Protein AF-A0A3E1KGU6-F1 (afdb_monomer)

Radius of gyration: 22.22 Å; Cα contacts (8 Å, |Δi|>4): 356; chains: 1; bounding box: 54×36×58 Å

Sequence (277 aa):
MRQHFTFDVDDADFGALAQWAEQANAVCFLADGSVRDRQGRVLISQGEPAIDDDAQVPYPPDAIERRAHHLAQLSAQGIRVLPSLPPVAGEGEARVRDAAMVTLRMLALFAVALRAEMLAAGDTPPSLEEVAARLPGAAVALSPQERAFFAQAAPDAQALANFGWRYESLAVLQWTLGLAAALPEPVAPCDVPLAAQRALDHAAAAVRPVLALRPLPELLDVLDRHLRLHWAVRQAGPSGQPVPAGIVPGVVYERHYALNWLLHFEDAEWDEVDTPT

Structure (mmCIF, N/CA/C/O backbone):
data_AF-A0A3E1KGU6-F1
#
_entry.id   AF-A0A3E1KGU6-F1
#
loop_
_atom_site.group_PDB
_atom_site.id
_atom_site.type_symbol
_atom_site.label_atom_id
_atom_site.label_alt_id
_atom_site.label_comp_id
_atom_site.label_asym_id
_atom_site.label_entity_id
_atom_site.label_seq_id
_atom_site.pdbx_PDB_ins_code
_atom_site.Cartn_x
_atom_site.Cartn_y
_atom_site.Cartn_z
_atom_site.occupancy
_atom_site.B_iso_or_equiv
_atom_site.auth_seq_id
_atom_site.auth_comp_id
_atom_site.auth_asym_id
_atom_site.auth_atom_id
_atom_site.pdbx_PDB_model_num
ATOM 1 N N . MET A 1 1 ? 20.148 -2.742 -2.170 1.00 48.75 1 MET A N 1
ATOM 2 C CA . MET A 1 1 ? 20.786 -3.667 -3.137 1.00 48.75 1 MET A CA 1
ATOM 3 C C . MET A 1 1 ? 21.743 -2.828 -3.977 1.00 48.75 1 MET A C 1
ATOM 5 O O . MET A 1 1 ? 21.325 -1.766 -4.412 1.00 48.75 1 MET A O 1
ATOM 9 N N . ARG A 1 2 ? 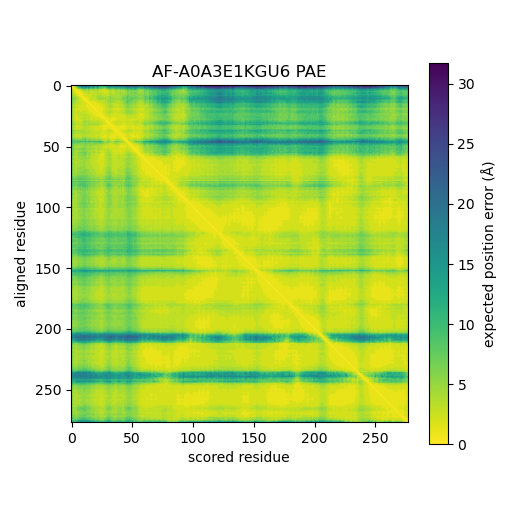23.023 -3.193 -4.137 1.00 49.69 2 ARG A N 1
ATOM 10 C CA . ARG A 1 2 ? 23.899 -2.480 -5.089 1.00 49.69 2 ARG A CA 1
ATOM 11 C C . ARG A 1 2 ? 23.504 -2.961 -6.487 1.00 49.69 2 ARG A C 1
ATOM 13 O O . ARG A 1 2 ? 23.800 -4.099 -6.819 1.00 49.69 2 ARG A O 1
ATOM 20 N N . GLN A 1 3 ? 22.786 -2.133 -7.240 1.00 72.94 3 GLN A N 1
ATOM 21 C CA . GLN A 1 3 ? 22.303 -2.454 -8.592 1.00 72.94 3 GLN A CA 1
ATOM 22 C C . GLN A 1 3 ? 23.242 -1.932 -9.694 1.00 72.94 3 GLN A C 1
ATOM 24 O O . GLN A 1 3 ? 22.892 -1.955 -10.866 1.00 72.94 3 GLN A O 1
ATOM 29 N N . HIS A 1 4 ? 24.432 -1.440 -9.331 1.00 81.19 4 HIS A N 1
ATOM 30 C CA . HIS A 1 4 ? 25.401 -0.896 -10.280 1.00 81.19 4 HIS A CA 1
ATOM 31 C C . HIS A 1 4 ? 26.613 -1.819 -10.376 1.00 81.19 4 HIS A C 1
ATOM 33 O O . HIS A 1 4 ? 27.274 -2.097 -9.370 1.00 81.19 4 HIS A O 1
ATOM 39 N N . PHE A 1 5 ? 26.906 -2.244 -11.600 1.00 85.19 5 PHE A N 1
ATOM 40 C CA . PHE A 1 5 ? 28.094 -3.002 -11.961 1.00 85.19 5 PHE A CA 1
ATOM 41 C C . PHE A 1 5 ? 28.934 -2.157 -12.915 1.00 85.19 5 PHE A C 1
ATOM 43 O O . PHE A 1 5 ? 28.396 -1.484 -13.791 1.00 85.19 5 PHE A O 1
ATOM 50 N N . THR A 1 6 ? 30.250 -2.179 -12.730 1.00 89.06 6 THR A N 1
ATOM 51 C CA . THR A 1 6 ? 31.202 -1.491 -13.605 1.00 89.06 6 THR A CA 1
ATOM 52 C C . THR A 1 6 ? 32.231 -2.506 -14.059 1.00 89.06 6 THR A C 1
ATOM 54 O O . THR A 1 6 ? 32.833 -3.188 -13.228 1.00 89.06 6 THR A O 1
ATOM 57 N N . PHE A 1 7 ? 32.387 -2.630 -15.368 1.00 89.12 7 PHE A N 1
ATOM 58 C CA . PHE A 1 7 ? 33.290 -3.566 -16.020 1.00 89.12 7 PHE A CA 1
ATOM 59 C C . PHE A 1 7 ? 33.605 -3.046 -17.425 1.00 89.12 7 PHE A C 1
ATOM 61 O O . PHE A 1 7 ? 32.813 -2.296 -17.996 1.00 89.12 7 PHE A O 1
ATOM 68 N N . ASP A 1 8 ? 34.752 -3.451 -17.962 1.00 89.69 8 ASP A N 1
ATOM 69 C CA . ASP A 1 8 ? 35.143 -3.166 -19.340 1.00 89.69 8 ASP A CA 1
ATOM 70 C C . ASP A 1 8 ? 34.687 -4.322 -20.241 1.00 89.69 8 ASP A C 1
ATOM 72 O O . ASP A 1 8 ? 34.766 -5.489 -19.847 1.00 89.69 8 ASP A O 1
ATOM 76 N N . VAL A 1 9 ? 34.189 -4.000 -21.435 1.00 86.75 9 VAL A N 1
ATOM 77 C CA . VAL A 1 9 ? 33.738 -4.977 -22.438 1.00 86.75 9 VAL A CA 1
ATOM 78 C C . VAL A 1 9 ? 34.432 -4.660 -23.751 1.00 86.75 9 VAL A C 1
ATOM 80 O O . VAL A 1 9 ? 34.366 -3.522 -24.212 1.00 86.75 9 VAL A O 1
ATOM 83 N N . ASP A 1 10 ? 35.080 -5.657 -24.349 1.00 88.44 10 ASP A N 1
ATOM 84 C CA . ASP A 1 10 ? 35.628 -5.532 -25.698 1.00 88.44 10 ASP A CA 1
ATOM 85 C C . ASP A 1 10 ? 34.486 -5.430 -26.722 1.00 88.44 10 ASP A C 1
ATOM 87 O O . ASP A 1 10 ? 33.469 -6.114 -26.599 1.00 88.44 10 ASP A O 1
ATOM 91 N N . ASP A 1 11 ? 34.659 -4.639 -27.785 1.00 82.56 11 ASP A N 1
ATOM 92 C CA . ASP A 1 11 ? 33.625 -4.436 -28.819 1.00 82.56 11 ASP A CA 1
ATOM 93 C C . ASP A 1 11 ? 33.092 -5.756 -29.413 1.00 82.56 11 ASP A C 1
ATOM 95 O O . ASP A 1 11 ? 31.921 -5.861 -29.785 1.00 82.56 11 ASP A O 1
ATOM 99 N N . ALA A 1 12 ? 33.943 -6.787 -29.481 1.00 88.44 12 ALA A N 1
ATOM 100 C CA . ALA A 1 12 ? 33.583 -8.117 -29.973 1.00 88.44 12 ALA A CA 1
ATOM 101 C C . ALA A 1 12 ? 32.545 -8.838 -29.089 1.00 88.44 12 ALA A C 1
ATOM 103 O O . ALA A 1 12 ? 31.791 -9.673 -29.591 1.00 88.44 12 ALA A O 1
ATOM 104 N N . ASP A 1 13 ? 32.469 -8.487 -27.804 1.00 87.75 13 ASP A N 1
ATOM 105 C CA . ASP A 1 13 ? 31.599 -9.113 -26.807 1.00 87.75 13 ASP A CA 1
ATOM 106 C C . ASP A 1 13 ? 30.298 -8.327 -26.570 1.00 87.75 13 ASP A C 1
ATOM 108 O O . ASP A 1 13 ? 29.482 -8.701 -25.722 1.00 87.75 13 ASP A O 1
ATOM 112 N N . PHE A 1 14 ? 30.034 -7.275 -27.356 1.00 81.94 14 PHE A N 1
ATOM 113 C CA . PHE A 1 14 ? 28.826 -6.456 -27.211 1.00 81.94 14 PHE A CA 1
ATOM 114 C C . PHE A 1 14 ? 27.527 -7.273 -27.342 1.00 81.94 14 PHE A C 1
ATOM 116 O O . PHE A 1 14 ? 26.540 -7.004 -26.659 1.00 81.94 14 PHE A O 1
ATOM 123 N N . GLY A 1 15 ? 27.527 -8.327 -28.165 1.00 83.56 15 GLY A N 1
ATOM 124 C CA . GLY A 1 15 ? 26.387 -9.243 -28.270 1.00 83.56 15 GLY A CA 1
ATOM 125 C C . GLY A 1 15 ? 26.112 -10.023 -26.977 1.00 83.56 15 GLY A C 1
ATOM 126 O O . GLY A 1 15 ? 24.953 -10.220 -26.612 1.00 83.56 15 GLY A O 1
ATOM 127 N N . ALA A 1 16 ? 27.160 -10.428 -26.254 1.00 87.56 16 ALA A N 1
ATOM 128 C CA . ALA A 1 16 ? 27.022 -11.094 -24.959 1.00 87.56 16 ALA A CA 1
ATOM 129 C C . ALA A 1 16 ? 26.553 -10.110 -23.876 1.00 87.56 16 ALA A C 1
ATOM 131 O O . ALA A 1 16 ? 25.695 -10.456 -23.062 1.00 87.56 16 ALA A O 1
ATOM 132 N N . LEU A 1 17 ? 27.050 -8.866 -23.912 1.00 87.44 17 LEU A N 1
ATOM 133 C CA . LEU A 1 17 ? 26.573 -7.783 -23.051 1.00 87.44 17 LEU A CA 1
ATOM 134 C C . LEU A 1 17 ? 25.077 -7.515 -23.253 1.00 87.44 17 LEU A C 1
ATOM 136 O O . LEU A 1 17 ? 24.342 -7.439 -22.273 1.00 87.44 17 LEU A O 1
ATOM 140 N N . ALA A 1 18 ? 24.618 -7.423 -24.502 1.00 86.12 18 ALA A N 1
ATOM 141 C CA . ALA A 1 18 ? 23.208 -7.225 -24.830 1.00 86.12 18 ALA A CA 1
ATOM 142 C C . ALA A 1 18 ? 22.320 -8.343 -24.257 1.00 86.12 18 ALA A C 1
ATOM 144 O O . ALA A 1 18 ? 21.278 -8.079 -23.655 1.00 86.12 18 ALA A O 1
ATOM 145 N N . GLN A 1 19 ? 22.757 -9.602 -24.381 1.00 86.75 19 GLN A N 1
ATOM 146 C CA . GLN A 1 19 ? 22.036 -10.746 -23.822 1.00 86.75 19 GLN A CA 1
ATOM 147 C C . GLN A 1 19 ? 21.980 -10.706 -22.289 1.00 86.75 19 GLN A C 1
ATOM 149 O O . GLN A 1 19 ? 20.944 -11.017 -21.700 1.00 86.75 19 GLN A O 1
ATOM 154 N N . TRP A 1 20 ? 23.081 -10.329 -21.638 1.00 89.56 20 TRP A N 1
ATOM 155 C CA . TRP A 1 20 ? 23.105 -10.141 -20.191 1.00 89.56 20 TRP A CA 1
ATOM 156 C C . TRP A 1 20 ? 22.192 -8.988 -19.758 1.00 89.56 20 TRP A C 1
ATOM 158 O O . TRP A 1 20 ? 21.416 -9.152 -18.819 1.00 89.56 20 TRP A O 1
ATOM 168 N N . ALA A 1 21 ? 22.235 -7.854 -20.463 1.00 88.88 21 ALA A N 1
ATOM 169 C CA . ALA A 1 21 ? 21.431 -6.677 -20.155 1.00 88.88 21 ALA A CA 1
ATOM 170 C C . ALA A 1 21 ? 19.928 -6.965 -20.268 1.00 88.88 21 ALA A C 1
ATOM 172 O O . ALA A 1 21 ? 19.162 -6.517 -19.423 1.00 88.88 21 ALA A O 1
ATOM 173 N N . GLU A 1 22 ? 19.511 -7.777 -21.244 1.00 85.62 22 GLU A N 1
ATOM 174 C CA . GLU A 1 22 ? 18.138 -8.290 -21.325 1.00 85.62 22 GLU A CA 1
ATOM 175 C C . GLU A 1 22 ? 17.745 -9.059 -20.057 1.00 85.62 22 GLU A C 1
ATOM 177 O O . GLU A 1 22 ? 16.723 -8.772 -19.440 1.00 85.62 22 GLU A O 1
ATOM 182 N N . GLN A 1 23 ? 18.565 -10.031 -19.649 1.00 85.12 23 GLN A N 1
ATOM 183 C CA . GLN A 1 23 ? 18.264 -10.896 -18.504 1.00 85.12 23 GLN A CA 1
ATOM 184 C C . GLN A 1 23 ? 18.269 -10.134 -17.179 1.00 85.12 23 GLN A C 1
ATOM 186 O O . GLN A 1 23 ? 17.520 -10.474 -16.266 1.00 85.12 23 GLN A O 1
ATOM 191 N N . ALA A 1 24 ? 19.121 -9.117 -17.073 1.00 87.94 24 ALA A N 1
ATOM 192 C CA . ALA A 1 24 ? 19.253 -8.277 -15.894 1.00 87.94 24 ALA A CA 1
ATOM 193 C C . ALA A 1 24 ? 18.273 -7.091 -15.878 1.00 87.94 24 ALA A C 1
ATOM 195 O O . ALA A 1 24 ? 18.326 -6.304 -14.936 1.00 87.94 24 ALA A O 1
ATOM 196 N N . ASN A 1 25 ? 17.428 -6.939 -16.910 1.00 90.44 25 ASN A N 1
ATOM 197 C CA . ASN A 1 25 ? 16.604 -5.751 -17.145 1.00 90.44 25 ASN A CA 1
ATOM 198 C C . ASN A 1 25 ? 17.407 -4.435 -17.018 1.00 90.44 25 ASN A C 1
ATOM 200 O O . ASN A 1 25 ? 16.987 -3.467 -16.386 1.00 90.44 25 ASN A O 1
ATOM 204 N N . ALA A 1 26 ? 18.618 -4.420 -17.577 1.00 90.56 26 ALA A N 1
ATOM 205 C CA . ALA A 1 26 ? 19.600 -3.366 -17.362 1.00 90.56 26 ALA A CA 1
ATOM 206 C C . ALA A 1 26 ? 19.635 -2.341 -18.503 1.00 90.56 26 ALA A C 1
ATOM 208 O O . ALA A 1 26 ? 19.426 -2.658 -19.675 1.00 90.56 26 ALA A O 1
ATOM 209 N N . VAL A 1 27 ? 20.000 -1.110 -18.145 1.00 92.56 27 VAL A N 1
ATOM 210 C CA . VAL A 1 27 ? 20.474 -0.080 -19.077 1.00 92.56 27 VAL A CA 1
ATOM 211 C C . VAL A 1 27 ? 21.979 0.106 -18.904 1.00 92.56 27 VAL A C 1
ATOM 213 O O . VAL A 1 27 ? 22.517 -0.070 -17.808 1.00 92.56 27 VAL A O 1
ATOM 216 N N . CYS A 1 28 ? 22.670 0.469 -19.979 1.00 91.25 28 CYS A N 1
ATOM 217 C CA . CYS A 1 28 ? 24.121 0.618 -19.979 1.00 91.25 28 CYS A CA 1
ATOM 218 C C . CYS A 1 28 ? 24.512 2.095 -19.926 1.00 91.25 28 CYS A C 1
ATOM 220 O O . CYS A 1 28 ? 24.129 2.867 -20.801 1.00 91.25 28 CYS A O 1
ATOM 222 N N . PHE A 1 29 ? 25.311 2.476 -18.930 1.00 91.62 29 PHE A N 1
ATOM 223 C CA . PHE A 1 29 ? 25.971 3.780 -18.874 1.00 91.62 29 PHE A CA 1
ATOM 224 C C . PHE A 1 29 ? 27.347 3.659 -19.523 1.00 91.62 29 PHE A C 1
ATOM 226 O O . PHE A 1 29 ? 28.164 2.856 -19.072 1.00 91.62 29 PHE A O 1
ATOM 233 N N . LEU A 1 30 ? 27.602 4.439 -20.572 1.00 89.25 30 LEU A N 1
ATOM 234 C CA . LEU A 1 30 ? 28.870 4.406 -21.299 1.00 89.25 30 LEU A CA 1
ATOM 235 C C . LEU A 1 30 ? 29.768 5.600 -20.953 1.00 89.25 30 LEU A C 1
ATOM 237 O O . LEU A 1 30 ? 29.318 6.628 -20.447 1.00 89.25 30 LEU A O 1
ATOM 241 N N . ALA A 1 31 ? 31.066 5.462 -21.242 1.00 88.06 31 ALA A N 1
ATOM 242 C CA . ALA A 1 31 ? 32.079 6.484 -20.964 1.00 88.06 31 ALA A CA 1
ATOM 243 C C . ALA A 1 31 ? 31.867 7.793 -21.749 1.00 88.06 31 ALA A C 1
ATOM 245 O O . ALA A 1 31 ? 32.330 8.846 -21.317 1.00 88.06 31 ALA A O 1
ATOM 246 N N . ASP A 1 32 ? 31.143 7.735 -22.871 1.00 89.25 32 ASP A N 1
ATOM 247 C CA . ASP A 1 32 ? 30.705 8.907 -23.643 1.00 89.25 32 ASP A CA 1
ATOM 248 C C . ASP A 1 32 ? 29.567 9.690 -22.952 1.00 89.25 32 ASP A C 1
ATOM 250 O O . ASP A 1 32 ? 29.117 10.714 -23.460 1.00 89.25 32 ASP A O 1
ATOM 254 N N . GLY A 1 33 ? 29.103 9.230 -21.785 1.00 89.12 33 GLY A N 1
ATOM 255 C CA . GLY A 1 33 ? 28.007 9.830 -21.031 1.00 89.12 33 GLY A CA 1
ATOM 256 C C . GLY A 1 33 ? 26.618 9.453 -21.548 1.00 89.12 33 GLY A C 1
ATOM 257 O O . GLY A 1 33 ? 25.628 9.944 -21.001 1.00 89.12 33 GLY A O 1
ATOM 258 N N . SER A 1 34 ? 26.523 8.596 -22.571 1.00 93.31 34 SER A N 1
ATOM 259 C CA . SER A 1 34 ? 25.244 8.083 -23.056 1.00 93.31 34 SER A CA 1
ATOM 260 C C . SER A 1 34 ? 24.701 6.969 -22.161 1.00 93.31 34 SER A C 1
ATOM 262 O O . SER A 1 34 ? 25.446 6.162 -21.596 1.00 93.31 34 SER A O 1
ATOM 264 N N . VAL A 1 35 ? 23.374 6.920 -22.053 1.00 93.94 35 VAL A N 1
ATOM 265 C CA . VAL A 1 35 ? 22.641 5.773 -21.510 1.00 93.94 35 VAL A CA 1
ATOM 266 C C . VAL A 1 35 ? 22.035 5.031 -22.682 1.00 93.94 35 VAL A C 1
ATOM 268 O O . VAL A 1 35 ? 21.402 5.653 -23.537 1.00 93.94 35 VAL A O 1
ATOM 271 N N . ARG A 1 36 ? 22.225 3.716 -22.732 1.00 92.38 36 ARG A N 1
ATOM 272 C CA . ARG A 1 36 ? 21.764 2.887 -23.841 1.00 92.38 36 ARG A CA 1
ATOM 273 C C . ARG A 1 36 ? 20.889 1.741 -23.373 1.00 92.38 36 ARG A C 1
ATOM 275 O O . ARG A 1 36 ? 21.056 1.235 -22.262 1.00 92.38 36 ARG A O 1
ATOM 282 N N . ASP A 1 37 ? 19.944 1.360 -24.221 1.00 91.69 37 ASP A N 1
ATOM 283 C CA . ASP A 1 37 ? 19.120 0.185 -23.981 1.00 91.69 37 ASP A CA 1
ATOM 284 C C . ASP A 1 37 ? 19.912 -1.113 -24.207 1.00 91.69 37 ASP A C 1
ATOM 286 O O . ASP A 1 37 ? 21.076 -1.115 -24.618 1.00 91.69 37 ASP A O 1
ATOM 290 N N . ARG A 1 38 ? 19.247 -2.241 -23.963 1.00 86.12 38 ARG A N 1
ATOM 291 C CA . ARG A 1 38 ? 19.774 -3.597 -24.176 1.00 86.12 38 ARG A CA 1
ATOM 292 C C . ARG A 1 38 ? 20.276 -3.889 -25.598 1.00 86.12 38 ARG A C 1
ATOM 294 O O . ARG A 1 38 ? 21.018 -4.845 -25.780 1.00 86.12 38 ARG A O 1
ATOM 301 N N . GLN A 1 39 ? 19.873 -3.117 -26.608 1.00 87.00 39 GLN A N 1
ATOM 302 C CA . GLN A 1 39 ? 20.321 -3.259 -27.999 1.00 87.00 39 GLN A CA 1
ATOM 303 C C . GLN A 1 39 ? 21.402 -2.234 -28.371 1.00 87.00 39 GLN A C 1
ATOM 305 O O . GLN A 1 39 ? 21.849 -2.202 -29.516 1.00 87.00 39 GLN A O 1
ATOM 310 N N . GLY A 1 40 ? 21.839 -1.404 -27.420 1.00 87.38 40 GLY A N 1
ATOM 311 C CA . GLY A 1 40 ? 22.816 -0.348 -27.652 1.00 87.38 40 GLY A CA 1
ATOM 312 C C . GLY A 1 40 ? 22.233 0.908 -28.297 1.00 87.38 40 GLY A C 1
ATOM 313 O O . GLY A 1 40 ? 23.011 1.737 -28.774 1.00 87.38 40 GLY A O 1
ATOM 314 N N . ARG A 1 41 ? 20.904 1.072 -28.315 1.00 92.44 41 ARG A N 1
ATOM 315 C CA . ARG A 1 41 ? 20.241 2.294 -28.795 1.00 92.44 41 ARG A CA 1
ATOM 316 C C . ARG A 1 41 ? 20.309 3.372 -27.727 1.00 92.44 41 ARG A C 1
ATOM 318 O O . ARG A 1 41 ? 20.260 3.074 -26.537 1.00 92.44 41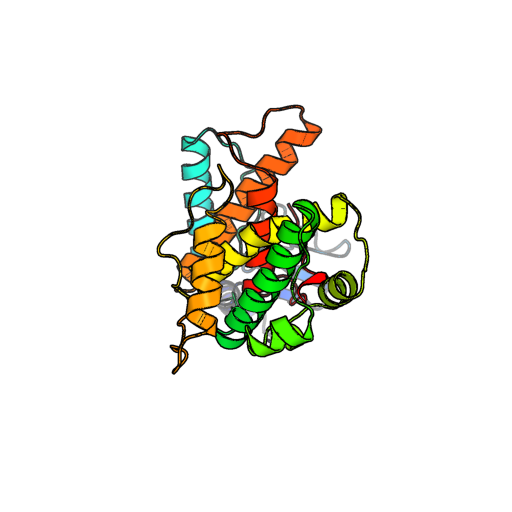 ARG A O 1
ATOM 325 N N . VAL A 1 42 ? 20.435 4.627 -28.136 1.00 93.31 42 VAL A N 1
ATOM 326 C CA . VAL A 1 42 ? 20.694 5.746 -27.222 1.00 93.31 42 VAL A CA 1
ATOM 327 C C . VAL A 1 42 ? 19.389 6.204 -26.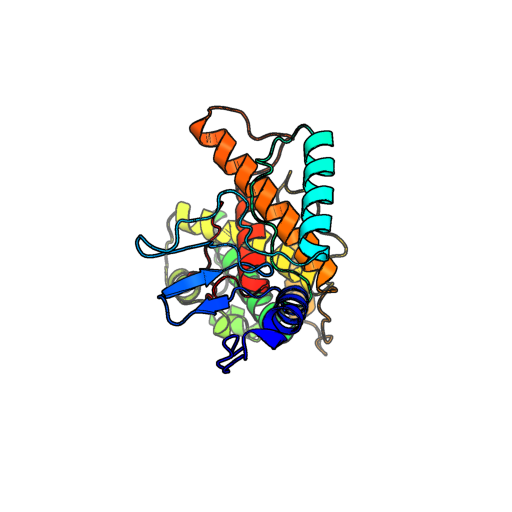572 1.00 93.31 42 VAL A C 1
ATOM 329 O O . VAL A 1 42 ? 18.549 6.798 -27.237 1.00 93.31 42 VAL A O 1
ATOM 332 N N . LEU A 1 43 ? 19.242 5.961 -25.267 1.00 93.00 43 LEU A N 1
ATOM 333 C CA . LEU A 1 43 ? 18.116 6.427 -24.448 1.00 93.00 43 LEU A CA 1
ATOM 334 C C . LEU A 1 43 ? 18.297 7.886 -24.010 1.00 93.00 43 LEU A C 1
ATOM 336 O O . LEU A 1 43 ? 17.347 8.663 -24.007 1.00 93.00 43 LEU A O 1
ATOM 340 N N . ILE A 1 44 ? 19.513 8.247 -23.588 1.00 93.62 44 ILE A N 1
ATOM 341 C CA . ILE A 1 44 ? 19.858 9.577 -23.063 1.00 93.62 44 ILE A CA 1
ATOM 342 C C . ILE A 1 44 ? 21.262 9.941 -23.550 1.00 93.62 44 ILE A C 1
ATOM 344 O O . ILE A 1 44 ? 22.163 9.103 -23.512 1.00 93.62 44 ILE A O 1
ATOM 348 N N . SER A 1 45 ? 21.471 11.194 -23.957 1.00 93.44 45 SER A N 1
ATOM 349 C CA . SER A 1 45 ? 22.795 11.743 -24.273 1.00 93.44 45 SER A CA 1
ATOM 350 C C . SER A 1 45 ? 22.887 13.239 -23.953 1.00 93.44 45 SER A C 1
ATOM 352 O O . SER A 1 45 ? 21.872 13.911 -23.765 1.00 93.44 45 SER A O 1
ATOM 354 N N . GLN A 1 46 ? 24.110 13.780 -23.902 1.00 88.75 46 GLN A N 1
ATOM 355 C CA . GLN A 1 46 ? 24.368 15.218 -23.713 1.00 88.75 46 GLN A CA 1
ATOM 356 C C . GLN A 1 46 ? 24.546 15.970 -25.047 1.00 88.75 46 GLN A C 1
ATOM 358 O O . GLN A 1 46 ? 25.305 16.933 -25.131 1.00 88.75 46 GLN A O 1
ATOM 363 N N . GLY A 1 47 ? 23.857 15.525 -26.101 1.00 84.00 47 GLY A N 1
ATOM 364 C CA . GLY A 1 47 ? 23.885 16.126 -27.441 1.00 84.00 47 GLY A CA 1
ATOM 365 C C . GLY A 1 47 ? 24.465 15.202 -28.511 1.00 84.00 47 GLY A C 1
ATOM 366 O O . GLY A 1 47 ? 23.949 15.173 -29.623 1.00 84.00 47 GLY A O 1
ATOM 367 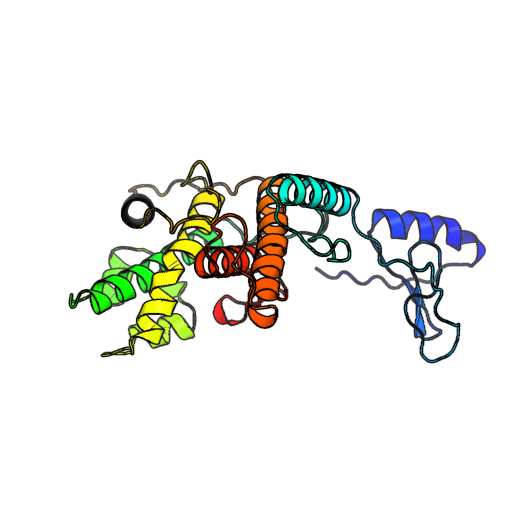N N . GLU A 1 48 ? 25.464 14.391 -28.162 1.00 86.12 48 GLU A N 1
ATOM 368 C CA . GLU A 1 48 ? 25.986 13.309 -29.000 1.00 86.12 48 GLU A CA 1
ATOM 369 C C . GLU A 1 48 ? 26.243 12.058 -28.140 1.00 86.12 48 GLU A C 1
ATOM 371 O O . GLU A 1 48 ? 26.659 12.205 -26.987 1.00 86.12 48 GLU A O 1
ATOM 376 N N . PRO A 1 49 ? 26.011 10.836 -28.661 1.00 86.50 49 PRO A N 1
ATOM 377 C CA . PRO A 1 49 ? 25.293 10.515 -29.904 1.00 86.50 49 PRO A CA 1
ATOM 378 C C . PRO A 1 49 ? 23.801 10.904 -29.843 1.00 86.50 49 PRO A C 1
ATOM 380 O O . PRO A 1 49 ? 23.253 11.108 -28.762 1.00 86.50 49 PRO A O 1
ATOM 383 N N . ALA A 1 50 ? 23.139 11.046 -30.996 1.00 92.88 50 ALA A N 1
ATOM 384 C CA . ALA A 1 50 ? 21.713 11.382 -31.042 1.00 92.88 50 ALA A CA 1
ATOM 385 C C . ALA A 1 50 ? 20.865 10.316 -30.325 1.00 92.88 50 ALA A C 1
ATOM 387 O O . ALA A 1 50 ? 21.181 9.129 -30.404 1.00 92.88 50 ALA A O 1
ATOM 388 N N . ILE A 1 51 ? 19.804 10.755 -29.640 1.00 94.50 51 ILE A N 1
ATOM 389 C CA . ILE A 1 51 ? 18.803 9.856 -29.051 1.00 94.50 51 ILE A CA 1
ATOM 390 C C . ILE A 1 51 ? 18.134 9.081 -30.187 1.00 94.50 51 ILE A C 1
ATOM 392 O O . ILE A 1 51 ? 17.815 9.652 -31.229 1.00 94.50 51 ILE A O 1
ATOM 396 N N . ASP A 1 52 ? 17.965 7.782 -29.980 1.00 93.12 52 ASP A N 1
ATOM 397 C CA . ASP A 1 52 ? 17.309 6.894 -30.928 1.00 93.12 52 ASP A CA 1
ATOM 398 C C . ASP A 1 52 ? 15.813 6.827 -30.589 1.00 93.12 52 ASP A C 1
ATOM 400 O O . ASP A 1 52 ? 15.442 6.470 -29.469 1.00 93.12 52 ASP A O 1
ATOM 404 N N . ASP A 1 53 ? 14.955 7.185 -31.548 1.00 91.75 53 ASP A N 1
ATOM 405 C CA . ASP A 1 53 ? 13.495 7.217 -31.375 1.00 91.75 53 ASP A CA 1
ATOM 406 C C . ASP A 1 53 ? 12.905 5.827 -31.067 1.00 91.75 53 ASP A C 1
ATOM 408 O O . ASP A 1 53 ? 11.827 5.727 -30.476 1.00 91.75 53 ASP A O 1
ATOM 412 N N . ASP A 1 54 ? 13.615 4.754 -31.433 1.00 91.62 54 ASP A N 1
ATOM 413 C CA . ASP A 1 54 ? 13.227 3.372 -31.166 1.00 91.62 54 ASP A CA 1
ATOM 414 C C . ASP A 1 54 ? 13.866 2.810 -29.879 1.00 91.62 54 ASP A C 1
ATOM 416 O O . ASP A 1 54 ? 13.692 1.621 -29.577 1.00 91.62 54 ASP A O 1
ATOM 420 N N . ALA A 1 55 ? 14.624 3.609 -29.118 1.00 90.69 55 ALA A N 1
ATOM 421 C CA . ALA A 1 55 ? 15.194 3.177 -27.844 1.00 90.69 55 ALA A CA 1
ATOM 422 C C . ALA A 1 55 ? 14.093 2.954 -26.798 1.00 90.69 55 ALA A C 1
ATOM 424 O O . ALA A 1 55 ? 13.168 3.754 -26.648 1.00 90.69 55 ALA A O 1
ATOM 425 N N . GLN A 1 56 ? 14.196 1.861 -26.039 1.00 88.31 56 GLN A N 1
ATOM 426 C CA . GLN A 1 56 ? 13.201 1.527 -25.018 1.00 88.31 56 GLN A CA 1
ATOM 427 C C . GLN A 1 56 ? 13.848 1.210 -23.678 1.00 88.31 56 GLN A C 1
ATOM 429 O O . GLN A 1 56 ? 14.781 0.414 -23.592 1.00 88.31 56 GLN A O 1
ATOM 434 N N . VAL A 1 57 ? 13.300 1.797 -22.611 1.00 88.75 57 VAL A N 1
ATOM 435 C CA . VAL A 1 57 ? 13.593 1.337 -21.251 1.00 88.75 57 VAL A CA 1
ATOM 436 C C . VAL A 1 57 ? 13.087 -0.105 -21.142 1.00 88.75 57 VAL A C 1
ATOM 438 O O . VAL A 1 57 ? 11.912 -0.350 -21.444 1.00 88.75 57 VAL A O 1
ATOM 441 N N . PRO A 1 58 ? 13.949 -1.069 -20.777 1.00 90.31 58 PRO A N 1
ATOM 442 C CA . PRO A 1 58 ? 13.531 -2.453 -20.678 1.00 90.31 58 PRO A CA 1
ATOM 443 C C . PRO A 1 58 ? 12.637 -2.637 -19.443 1.00 90.31 58 PRO A C 1
ATOM 445 O O . PRO A 1 58 ? 12.787 -1.955 -18.425 1.00 90.31 58 PRO A O 1
ATOM 448 N N . TYR A 1 59 ? 11.684 -3.559 -19.557 1.00 91.88 59 TYR A N 1
ATOM 449 C CA . TYR A 1 59 ? 10.859 -4.009 -18.443 1.00 91.88 59 TYR A CA 1
ATOM 450 C C . TYR A 1 59 ? 10.835 -5.536 -18.418 1.00 91.88 59 TYR A C 1
ATOM 452 O O . TYR A 1 59 ? 10.818 -6.149 -19.493 1.00 91.88 59 TYR A O 1
ATOM 460 N N . PRO A 1 60 ? 10.747 -6.163 -17.232 1.00 92.94 60 PRO A N 1
ATOM 461 C CA . PRO A 1 60 ? 10.647 -7.610 -17.140 1.00 92.94 60 PRO A CA 1
ATOM 462 C C . PRO A 1 60 ? 9.390 -8.135 -17.857 1.00 92.94 60 PRO A C 1
ATOM 464 O O . PRO A 1 60 ? 8.345 -7.470 -17.825 1.00 92.94 60 PRO A O 1
ATOM 467 N N . PRO A 1 61 ? 9.441 -9.326 -18.484 1.00 93.06 61 PRO A N 1
ATOM 468 C CA . PRO A 1 61 ? 8.290 -9.889 -19.190 1.00 93.06 61 PRO A CA 1
ATOM 469 C C . PRO A 1 61 ? 7.030 -10.000 -18.321 1.00 93.06 61 PRO A C 1
ATOM 471 O O . PRO A 1 61 ? 5.953 -9.608 -18.768 1.00 93.06 61 PRO A O 1
ATOM 474 N N . ASP A 1 62 ? 7.165 -10.430 -17.061 1.00 95.81 62 ASP A N 1
ATOM 475 C CA . ASP A 1 62 ? 6.038 -10.551 -16.127 1.00 95.81 62 ASP A CA 1
ATOM 476 C C . ASP A 1 62 ? 5.368 -9.194 -15.857 1.00 95.81 62 ASP A C 1
ATOM 478 O O . ASP A 1 62 ? 4.143 -9.099 -15.787 1.00 95.81 62 ASP A O 1
ATOM 482 N N . ALA A 1 63 ? 6.154 -8.117 -15.782 1.00 96.75 63 ALA A N 1
ATOM 483 C CA . ALA A 1 63 ? 5.658 -6.761 -15.586 1.00 96.75 63 ALA A CA 1
ATOM 484 C C . ALA A 1 63 ? 4.861 -6.258 -16.799 1.00 96.75 63 ALA A C 1
ATOM 486 O O . ALA A 1 63 ? 3.799 -5.638 -16.654 1.00 96.75 63 ALA A O 1
ATOM 487 N N . ILE A 1 64 ? 5.339 -6.558 -18.010 1.00 95.56 64 ILE A N 1
ATOM 488 C CA . ILE A 1 64 ? 4.652 -6.216 -19.261 1.00 95.56 64 ILE A CA 1
ATOM 489 C C . ILE A 1 64 ? 3.338 -6.997 -19.386 1.00 95.56 64 ILE A C 1
ATOM 491 O O . ILE A 1 64 ? 2.305 -6.404 -19.715 1.00 95.56 64 ILE A O 1
ATOM 495 N N . GLU A 1 65 ? 3.366 -8.301 -19.113 1.00 97.38 65 GLU A N 1
ATOM 496 C CA . GLU A 1 65 ? 2.198 -9.183 -19.179 1.00 97.38 65 GLU A CA 1
ATOM 497 C C . GLU A 1 65 ? 1.130 -8.780 -18.157 1.00 97.38 65 GLU A C 1
ATOM 499 O O . GLU A 1 65 ? -0.030 -8.575 -18.530 1.00 97.38 65 GLU A O 1
ATOM 504 N N . ARG A 1 66 ? 1.527 -8.557 -16.897 1.00 98.06 66 ARG A N 1
ATOM 505 C CA . ARG A 1 66 ? 0.658 -8.058 -15.821 1.00 98.06 66 ARG A CA 1
ATOM 506 C C . ARG A 1 66 ? -0.013 -6.741 -16.203 1.00 98.06 66 ARG A C 1
ATOM 508 O O . ARG A 1 66 ? -1.234 -6.607 -16.100 1.00 98.06 66 ARG A O 1
ATOM 515 N N . ARG A 1 67 ? 0.751 -5.791 -16.760 1.00 97.50 67 ARG A N 1
ATOM 516 C CA . ARG A 1 67 ? 0.190 -4.536 -17.281 1.00 97.50 67 ARG A CA 1
ATOM 517 C C . ARG A 1 67 ? -0.853 -4.778 -18.359 1.00 97.50 67 ARG A C 1
ATOM 519 O O . ARG A 1 67 ? -1.922 -4.168 -18.304 1.00 97.50 67 ARG A O 1
ATOM 526 N N . ALA A 1 68 ? -0.519 -5.580 -19.366 1.00 97.12 68 ALA A N 1
ATOM 527 C CA . ALA A 1 68 ? -1.401 -5.835 -20.497 1.00 97.12 68 ALA A CA 1
ATOM 528 C C . ALA A 1 68 ? -2.713 -6.479 -20.028 1.00 97.12 68 ALA A C 1
ATOM 530 O O . ALA A 1 68 ? -3.793 -6.066 -20.458 1.00 97.12 68 ALA A O 1
ATOM 531 N N . HIS A 1 69 ? -2.620 -7.416 -19.082 1.00 97.75 69 HIS A N 1
ATOM 532 C CA . HIS A 1 69 ? -3.767 -8.049 -18.447 1.00 97.75 69 HIS A CA 1
ATOM 533 C C . HIS A 1 69 ? -4.681 -7.025 -17.761 1.00 97.75 69 HIS A C 1
ATOM 535 O O . HIS A 1 69 ? -5.877 -6.966 -18.060 1.00 97.75 69 HIS A O 1
ATOM 541 N N . HIS A 1 70 ? -4.132 -6.160 -16.903 1.00 97.88 70 HIS A N 1
ATOM 542 C CA . HIS A 1 70 ? -4.933 -5.151 -16.210 1.00 97.88 70 HIS A CA 1
ATOM 543 C C . HIS A 1 70 ? -5.519 -4.095 -17.145 1.00 97.88 70 HIS A C 1
ATOM 545 O O . HIS A 1 70 ? -6.666 -3.696 -16.955 1.00 97.88 70 HIS A O 1
ATOM 551 N N . LEU A 1 71 ? -4.790 -3.664 -18.178 1.00 97.44 71 LEU A N 1
ATOM 552 C CA . LEU A 1 71 ? -5.336 -2.745 -19.181 1.00 97.44 71 LEU A CA 1
ATOM 553 C C . LEU A 1 71 ? -6.549 -3.356 -19.898 1.00 97.44 71 LEU A C 1
ATOM 555 O O . LEU A 1 71 ? -7.561 -2.674 -20.072 1.00 97.44 71 LEU A O 1
ATOM 559 N N . ALA A 1 72 ? -6.486 -4.642 -20.257 1.00 97.00 72 ALA A N 1
ATOM 560 C CA . ALA A 1 72 ? -7.609 -5.346 -20.871 1.00 97.00 72 ALA A CA 1
ATOM 561 C C . ALA A 1 72 ? -8.812 -5.460 -19.917 1.00 97.00 72 ALA A C 1
ATOM 563 O O . ALA A 1 72 ? -9.940 -5.156 -20.311 1.00 97.00 72 ALA A O 1
ATOM 564 N N . GLN A 1 73 ? -8.583 -5.835 -18.653 1.00 97.06 73 GLN A N 1
ATOM 565 C CA . GLN A 1 73 ? -9.640 -5.920 -17.639 1.00 97.06 73 GLN A CA 1
ATOM 566 C C . GLN A 1 73 ? -10.316 -4.566 -17.380 1.00 97.06 73 GLN A C 1
ATOM 568 O O . GLN A 1 73 ? -11.542 -4.480 -17.357 1.00 97.06 73 GLN A O 1
ATOM 573 N N . LEU A 1 74 ? -9.529 -3.502 -17.202 1.00 96.62 74 LEU A N 1
ATOM 574 C CA . LEU A 1 74 ? -10.040 -2.153 -16.950 1.00 96.62 74 LEU A CA 1
ATOM 575 C C . LEU A 1 74 ? -10.826 -1.626 -18.154 1.00 96.62 74 LEU A C 1
ATOM 577 O O . LEU A 1 74 ? -11.915 -1.079 -17.986 1.00 96.62 74 LEU A O 1
ATOM 581 N N . SER A 1 75 ? -10.337 -1.874 -19.373 1.00 95.06 75 SER A N 1
ATOM 582 C CA . SER A 1 75 ? -11.058 -1.526 -20.598 1.00 95.06 75 SER A CA 1
ATOM 583 C C . SER A 1 75 ? -12.418 -2.227 -20.680 1.00 95.06 75 SER A C 1
ATOM 585 O O . SER A 1 75 ? -13.416 -1.572 -20.986 1.00 95.06 75 SER A O 1
ATOM 587 N N . ALA A 1 76 ? -12.489 -3.516 -20.327 1.00 95.06 76 ALA A N 1
ATOM 588 C CA . ALA A 1 76 ? -13.747 -4.264 -20.262 1.00 95.06 76 ALA A CA 1
ATOM 589 C C . ALA A 1 76 ? -14.716 -3.724 -19.189 1.00 95.06 76 ALA A C 1
ATOM 591 O O . ALA A 1 76 ? -15.930 -3.814 -19.356 1.00 95.06 76 ALA A O 1
ATOM 592 N N . GLN A 1 77 ? -14.193 -3.114 -18.121 1.00 93.88 77 GLN A N 1
ATOM 593 C CA . GLN A 1 77 ? -14.964 -2.416 -17.082 1.00 93.88 77 GLN A CA 1
ATOM 594 C C . GLN A 1 77 ? -15.362 -0.979 -17.484 1.00 93.88 77 GLN A C 1
ATOM 596 O O . GLN A 1 77 ? -15.988 -0.268 -16.700 1.00 93.88 77 GLN A O 1
ATOM 601 N N . GLY A 1 78 ? -15.003 -0.525 -18.691 1.00 92.69 78 GLY A N 1
ATOM 602 C CA . GLY A 1 78 ? -15.254 0.842 -19.156 1.00 92.69 78 GLY A CA 1
ATOM 603 C C . GLY A 1 78 ? -14.318 1.893 -18.548 1.00 92.69 78 GLY A C 1
ATOM 604 O O . GLY A 1 78 ? -14.545 3.090 -18.722 1.00 92.69 78 GLY A O 1
ATOM 605 N N . ILE A 1 79 ? -13.258 1.467 -17.857 1.00 94.19 79 ILE A N 1
ATOM 606 C CA . ILE A 1 79 ? -12.254 2.336 -17.245 1.00 94.19 79 ILE A CA 1
ATOM 607 C C . ILE A 1 79 ? -11.126 2.544 -18.257 1.00 94.19 79 ILE A C 1
ATOM 609 O O . ILE A 1 79 ? -10.414 1.611 -18.629 1.00 94.19 79 ILE A O 1
ATOM 613 N N . ARG A 1 80 ? -10.957 3.783 -18.723 1.00 91.44 80 ARG A N 1
ATOM 614 C CA . ARG A 1 80 ? -9.873 4.140 -19.646 1.00 91.44 80 ARG A CA 1
ATOM 615 C C . ARG A 1 80 ? -8.623 4.514 -18.863 1.00 91.44 80 ARG A C 1
ATOM 617 O O . ARG A 1 80 ? -8.685 5.378 -17.995 1.00 91.44 80 ARG A O 1
ATOM 624 N N . VAL A 1 81 ? -7.502 3.898 -19.222 1.00 93.31 81 VAL A N 1
ATOM 625 C CA . VAL A 1 81 ? -6.179 4.174 -18.654 1.00 93.31 81 VAL A CA 1
ATOM 626 C C . VAL A 1 81 ? -5.182 4.391 -19.784 1.00 93.31 81 VAL A C 1
ATOM 628 O O . VAL A 1 81 ? -5.297 3.757 -20.833 1.00 93.31 81 VAL A O 1
ATOM 631 N N . LEU A 1 82 ? -4.230 5.304 -19.589 1.00 90.88 82 LEU A N 1
ATOM 632 C CA . LEU A 1 82 ? -3.186 5.595 -20.565 1.00 90.88 82 LEU A CA 1
ATOM 633 C C . LEU A 1 82 ? -2.284 4.358 -20.787 1.00 90.88 82 LEU A C 1
ATOM 635 O O . LEU A 1 82 ? -1.621 3.920 -19.845 1.00 90.88 82 LEU A O 1
ATOM 639 N N . PRO A 1 83 ? -2.202 3.801 -22.015 1.00 88.94 83 PRO A N 1
ATOM 640 C CA . PRO A 1 83 ? -1.402 2.599 -22.277 1.00 88.94 83 PRO A CA 1
ATOM 641 C C . PRO A 1 83 ? 0.105 2.790 -22.076 1.00 88.94 83 PRO A C 1
ATOM 643 O O . PRO A 1 83 ? 0.820 1.815 -21.860 1.00 88.94 83 PRO A O 1
ATOM 646 N N . SER A 1 84 ? 0.586 4.034 -22.151 1.00 89.00 84 SER A N 1
ATOM 647 C CA . SER A 1 84 ? 1.996 4.376 -21.960 1.00 89.00 84 SER A CA 1
ATOM 648 C C . SER A 1 84 ? 2.411 4.479 -20.492 1.00 89.00 84 SER A C 1
ATOM 650 O O . SER A 1 84 ? 3.570 4.791 -20.235 1.00 89.00 84 SER A O 1
ATOM 652 N N . LEU A 1 85 ? 1.514 4.225 -19.527 1.00 92.69 85 LEU A N 1
ATOM 653 C CA . LEU A 1 85 ? 1.937 4.107 -18.133 1.00 92.69 85 LEU A CA 1
ATOM 654 C C . LEU A 1 85 ? 2.953 2.962 -17.991 1.00 92.69 85 LEU A C 1
ATOM 656 O O . LEU A 1 85 ? 2.724 1.861 -18.525 1.00 92.69 85 LEU A O 1
ATOM 660 N N . PRO A 1 86 ? 4.077 3.207 -17.297 1.00 92.69 86 PRO A N 1
ATOM 661 C CA . PRO A 1 86 ? 5.068 2.172 -17.066 1.00 92.69 86 PRO A CA 1
ATOM 662 C C . PRO A 1 86 ? 4.453 1.045 -16.221 1.00 92.69 86 PRO A C 1
ATOM 664 O O . PRO A 1 86 ? 3.579 1.303 -15.386 1.00 92.69 86 PRO A O 1
ATOM 667 N N . PRO A 1 87 ? 4.853 -0.217 -16.446 1.00 94.81 87 PRO A N 1
ATOM 668 C CA . PRO A 1 87 ? 4.471 -1.297 -15.552 1.00 94.81 87 PRO A CA 1
ATOM 669 C C . PRO A 1 87 ? 5.158 -1.123 -14.189 1.00 94.81 87 PRO A C 1
ATOM 671 O O . PRO A 1 87 ? 6.196 -0.469 -14.078 1.00 94.81 87 PRO A O 1
ATOM 674 N N . VAL A 1 88 ? 4.588 -1.731 -13.149 1.00 95.75 88 VAL A N 1
ATOM 675 C CA . VAL A 1 88 ? 5.269 -1.854 -11.849 1.00 95.75 88 VAL A CA 1
ATOM 676 C C . VAL A 1 88 ? 6.436 -2.842 -11.953 1.00 95.75 88 VAL A C 1
ATOM 678 O O . VAL A 1 88 ? 6.443 -3.670 -12.863 1.00 95.75 88 VAL A O 1
ATOM 681 N N . ALA A 1 89 ? 7.382 -2.789 -11.011 1.00 94.12 89 ALA A N 1
ATOM 682 C CA . ALA A 1 89 ? 8.559 -3.668 -10.973 1.00 94.12 89 ALA A CA 1
ATOM 683 C C . ALA A 1 89 ? 8.210 -5.155 -11.166 1.00 94.12 89 ALA A C 1
ATOM 685 O O . ALA A 1 89 ? 7.161 -5.611 -10.700 1.00 94.12 89 ALA A O 1
ATOM 686 N N . GLY A 1 90 ? 9.085 -5.903 -11.843 1.00 95.00 90 GLY A N 1
ATOM 687 C CA . GLY A 1 90 ? 8.919 -7.348 -12.023 1.00 95.00 90 GLY A CA 1
ATOM 688 C C . GLY A 1 90 ? 9.241 -8.152 -10.762 1.00 95.00 90 GLY A C 1
ATOM 689 O O . GLY A 1 90 ? 9.865 -7.650 -9.825 1.00 95.00 90 GLY A O 1
ATOM 690 N N . GLU A 1 91 ? 8.860 -9.429 -10.742 1.00 95.25 91 GLU A N 1
ATOM 691 C CA . GLU A 1 91 ? 9.106 -10.324 -9.596 1.00 95.25 91 GLU A CA 1
ATOM 692 C C . GLU A 1 91 ? 10.589 -10.425 -9.201 1.00 95.25 91 GLU A C 1
ATOM 694 O O . GLU A 1 91 ? 10.910 -10.494 -8.016 1.00 95.25 91 GLU A O 1
ATOM 699 N N . GLY A 1 92 ? 11.498 -10.409 -10.182 1.00 91.75 92 GLY A N 1
ATOM 700 C CA . GLY A 1 92 ? 12.946 -10.475 -9.947 1.00 91.75 92 GLY A CA 1
ATOM 701 C C . GLY A 1 92 ? 13.561 -9.191 -9.375 1.00 91.75 92 GLY A C 1
ATOM 702 O O . GLY A 1 92 ? 14.704 -9.207 -8.922 1.00 91.75 92 GLY A O 1
ATOM 703 N N . GLU A 1 93 ? 12.815 -8.087 -9.389 1.00 91.56 93 GLU A N 1
ATOM 704 C CA . GLU A 1 93 ? 13.278 -6.753 -8.987 1.00 91.56 93 GLU A CA 1
ATOM 705 C C . GLU A 1 93 ? 12.612 -6.278 -7.694 1.00 91.56 93 GLU A C 1
ATOM 707 O O . GLU A 1 93 ? 13.191 -5.504 -6.925 1.00 91.56 93 GLU A O 1
ATOM 712 N N . ALA A 1 94 ? 11.379 -6.729 -7.464 1.00 95.06 94 ALA A N 1
ATOM 713 C CA . ALA A 1 94 ? 10.565 -6.297 -6.351 1.00 95.06 94 ALA A CA 1
ATOM 714 C C . ALA A 1 94 ? 11.080 -6.850 -5.017 1.00 95.06 94 ALA A C 1
ATOM 716 O O . ALA A 1 94 ? 11.501 -8.000 -4.880 1.00 95.06 94 ALA A O 1
ATOM 717 N N . ARG A 1 95 ? 10.995 -6.008 -3.989 1.00 95.38 95 ARG A N 1
ATOM 718 C CA . ARG A 1 95 ? 11.230 -6.383 -2.595 1.00 95.38 95 ARG A CA 1
ATOM 719 C C . ARG A 1 95 ? 9.952 -6.165 -1.815 1.00 95.38 95 ARG A C 1
ATOM 721 O O . ARG A 1 95 ? 9.213 -5.228 -2.090 1.00 95.38 95 ARG A O 1
ATOM 728 N N . VAL A 1 96 ? 9.736 -6.993 -0.804 1.00 97.25 96 VAL A N 1
ATOM 729 C CA . VAL A 1 96 ? 8.608 -6.866 0.114 1.00 97.25 96 VAL A CA 1
ATOM 730 C C . VAL A 1 96 ? 9.129 -6.726 1.538 1.00 97.25 96 VAL A C 1
ATOM 732 O O . VAL A 1 96 ? 10.049 -7.444 1.942 1.00 97.25 96 VAL A O 1
ATOM 735 N N . ARG A 1 97 ? 8.548 -5.793 2.298 1.00 97.56 97 ARG A N 1
ATOM 736 C CA . ARG A 1 97 ? 8.815 -5.669 3.736 1.00 97.56 97 ARG A CA 1
ATOM 737 C C . ARG A 1 97 ? 8.395 -6.961 4.446 1.00 97.56 97 ARG A C 1
ATOM 739 O O . ARG A 1 97 ? 7.358 -7.537 4.129 1.00 97.56 97 ARG A O 1
ATOM 746 N N . ASP A 1 98 ? 9.204 -7.433 5.395 1.00 95.88 98 ASP A N 1
ATOM 747 C CA . ASP A 1 98 ? 8.954 -8.708 6.071 1.00 95.88 98 ASP A CA 1
ATOM 748 C C . ASP A 1 98 ? 7.653 -8.718 6.898 1.00 95.88 98 ASP A C 1
ATOM 750 O O . ASP A 1 98 ? 7.108 -7.681 7.287 1.00 95.88 98 ASP A O 1
ATOM 754 N N . ALA A 1 99 ? 7.155 -9.921 7.194 1.00 96.19 99 ALA A N 1
ATOM 755 C CA . ALA A 1 99 ? 5.892 -10.105 7.903 1.00 96.19 99 ALA A CA 1
ATOM 756 C C . ALA A 1 99 ? 5.860 -9.441 9.290 1.00 96.19 99 ALA A C 1
ATOM 758 O O . ALA A 1 99 ? 4.795 -8.996 9.724 1.00 96.19 99 ALA A O 1
ATOM 759 N N . ALA A 1 100 ? 6.996 -9.348 9.989 1.00 94.12 100 ALA A N 1
ATOM 760 C CA . ALA A 1 100 ? 7.052 -8.732 11.310 1.00 94.12 100 ALA A CA 1
ATOM 761 C C . ALA A 1 100 ? 6.883 -7.209 11.207 1.00 94.12 100 ALA A C 1
ATOM 763 O O . ALA A 1 100 ? 6.062 -6.638 11.928 1.00 94.12 100 ALA A O 1
ATOM 764 N N . MET A 1 101 ? 7.578 -6.564 10.265 1.00 95.75 101 MET A N 1
ATOM 765 C CA . MET A 1 101 ? 7.412 -5.138 9.974 1.00 95.75 101 MET A CA 1
ATOM 766 C C . MET A 1 101 ? 5.984 -4.814 9.524 1.00 95.75 101 MET A C 1
ATOM 768 O O . MET A 1 101 ? 5.383 -3.858 10.016 1.00 95.75 101 MET A O 1
ATOM 772 N N . VAL A 1 102 ? 5.408 -5.633 8.639 1.00 97.69 102 VAL A N 1
ATOM 773 C CA . VAL A 1 102 ? 4.030 -5.449 8.157 1.00 97.69 102 VAL A CA 1
ATOM 774 C C . VAL A 1 102 ? 3.017 -5.617 9.295 1.00 97.69 102 VAL A C 1
ATOM 776 O O . VAL A 1 102 ? 2.083 -4.825 9.404 1.00 97.69 102 VAL A O 1
ATOM 779 N N . THR A 1 103 ? 3.225 -6.581 10.196 1.00 96.25 103 THR A N 1
ATOM 780 C CA . THR A 1 103 ? 2.371 -6.784 11.382 1.00 96.25 103 THR A CA 1
ATOM 781 C C . THR A 1 103 ? 2.419 -5.585 12.328 1.00 96.25 103 THR A C 1
ATOM 783 O O . THR A 1 103 ? 1.383 -5.106 12.787 1.00 96.25 103 THR A O 1
ATOM 786 N N . LEU A 1 104 ? 3.614 -5.065 12.607 1.00 96.06 104 LEU A N 1
ATOM 787 C CA . LEU A 1 104 ? 3.787 -3.889 13.456 1.00 96.06 104 LEU A CA 1
ATOM 788 C C . LEU A 1 104 ? 3.104 -2.653 12.858 1.00 96.06 104 LEU A C 1
ATOM 790 O O . LEU A 1 104 ? 2.380 -1.942 13.558 1.00 96.06 104 LEU A O 1
ATOM 794 N N . ARG A 1 105 ? 3.270 -2.441 11.548 1.00 98.25 105 ARG A N 1
ATOM 795 C CA . ARG A 1 105 ? 2.612 -1.356 10.816 1.00 98.25 105 ARG A CA 1
ATOM 796 C C . ARG A 1 105 ? 1.090 -1.495 10.823 1.00 98.25 105 ARG A C 1
ATOM 798 O O . ARG A 1 105 ? 0.398 -0.517 11.079 1.00 98.25 105 ARG A O 1
ATOM 805 N N . MET A 1 106 ? 0.570 -2.705 10.612 1.00 97.81 106 MET A N 1
ATOM 806 C CA . MET A 1 106 ? -0.861 -3.016 10.705 1.00 97.81 106 MET A CA 1
ATOM 807 C C . MET A 1 106 ? -1.433 -2.585 12.066 1.00 97.81 106 MET A C 1
ATOM 809 O O . MET A 1 106 ? -2.458 -1.911 12.120 1.00 97.81 106 MET A O 1
ATOM 813 N N . LEU A 1 107 ? -0.758 -2.915 13.170 1.00 97.50 107 LEU A N 1
ATOM 814 C CA . LEU A 1 107 ? -1.214 -2.533 14.511 1.00 97.50 107 LEU A CA 1
ATOM 815 C C . LEU A 1 107 ? -1.137 -1.017 14.762 1.00 97.50 107 LEU A C 1
ATOM 817 O O . LEU A 1 107 ? -2.034 -0.465 15.400 1.00 97.50 107 LEU A O 1
ATOM 821 N N . ALA A 1 108 ? -0.106 -0.337 14.249 1.00 98.38 108 ALA A N 1
ATOM 822 C CA . ALA A 1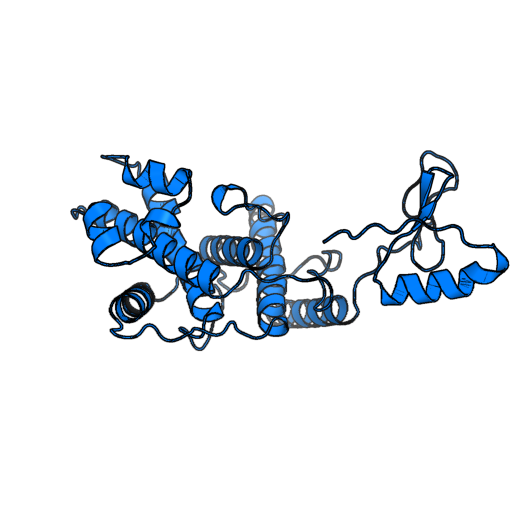 108 ? 0.010 1.122 14.324 1.00 98.38 108 ALA A CA 1
ATOM 823 C C . ALA A 1 108 ? -1.127 1.829 13.568 1.00 98.38 108 ALA A C 1
ATOM 825 O O . ALA A 1 108 ? -1.779 2.709 14.131 1.00 98.38 108 ALA A O 1
ATOM 826 N N . LEU A 1 109 ? -1.417 1.388 12.338 1.00 98.75 109 LEU A N 1
ATOM 827 C CA . LEU A 1 109 ? -2.514 1.915 11.521 1.00 98.75 109 LEU A CA 1
ATOM 828 C C . LEU A 1 109 ? -3.872 1.721 12.191 1.00 98.75 109 LEU A C 1
ATOM 830 O O . LEU A 1 109 ? -4.679 2.645 12.216 1.00 98.75 109 LEU A O 1
ATOM 834 N N . PHE A 1 110 ? -4.106 0.547 12.783 1.00 98.62 110 PHE A N 1
ATOM 835 C CA . PHE A 1 110 ? -5.318 0.309 13.561 1.00 98.62 110 PHE A CA 1
ATOM 836 C C . PHE A 1 110 ? -5.437 1.283 14.740 1.00 98.62 110 PHE A C 1
ATOM 838 O O . PHE A 1 110 ? -6.498 1.867 14.943 1.00 98.62 110 PHE A O 1
ATOM 845 N N . ALA A 1 111 ? -4.354 1.503 15.490 1.00 98.44 111 ALA A N 1
ATOM 846 C CA . ALA A 1 111 ? -4.372 2.391 16.648 1.00 98.44 111 ALA A CA 1
ATOM 847 C C . ALA A 1 111 ? -4.727 3.844 16.282 1.00 98.44 111 ALA A C 1
ATOM 849 O O . ALA A 1 111 ? -5.525 4.470 16.982 1.00 98.44 111 ALA A O 1
ATOM 850 N N . VAL A 1 112 ? -4.167 4.383 15.191 1.00 98.50 112 VAL A N 1
ATOM 851 C CA . VAL A 1 112 ? -4.471 5.759 14.754 1.00 98.50 112 VAL A CA 1
ATOM 852 C C . VAL A 1 112 ? -5.851 5.886 14.122 1.00 98.50 112 VAL A C 1
ATOM 854 O O . VAL A 1 112 ? -6.535 6.874 14.388 1.00 98.50 112 VAL A O 1
ATOM 857 N N . ALA A 1 113 ? -6.287 4.886 13.353 1.00 98.56 113 ALA A N 1
ATOM 858 C CA . ALA A 1 113 ? -7.608 4.887 12.736 1.00 98.56 113 ALA A CA 1
ATOM 859 C C . ALA A 1 113 ? -8.718 4.806 13.795 1.00 98.56 113 ALA A C 1
ATOM 861 O O . ALA A 1 113 ? -9.644 5.615 13.777 1.00 98.56 113 ALA A O 1
ATOM 862 N N . LEU A 1 114 ? -8.557 3.927 14.792 1.00 98.19 114 LEU A N 1
ATOM 863 C CA . LEU A 1 114 ? -9.476 3.817 15.926 1.00 98.19 114 LEU A CA 1
ATOM 864 C C . LEU A 1 114 ? -9.527 5.111 16.740 1.00 98.19 114 LEU A C 1
ATOM 866 O O . LEU A 1 114 ? -10.605 5.574 17.106 1.00 98.19 114 LEU A O 1
ATOM 870 N N . ARG A 1 115 ? -8.367 5.724 17.015 1.00 98.06 115 ARG A N 1
ATOM 871 C CA . ARG A 1 115 ? -8.319 7.016 17.710 1.00 98.06 115 ARG A CA 1
ATOM 872 C C . ARG A 1 115 ? -9.111 8.080 16.950 1.00 98.06 115 ARG A C 1
ATOM 874 O O . ARG A 1 115 ? -9.859 8.827 17.575 1.00 98.06 115 ARG A O 1
ATOM 881 N N . ALA A 1 116 ? -8.936 8.157 15.632 1.00 98.38 116 ALA A N 1
ATOM 882 C CA . ALA A 1 116 ? -9.632 9.121 14.793 1.00 98.38 116 ALA A CA 1
ATOM 883 C C . ALA A 1 116 ? -11.150 8.890 14.772 1.00 98.38 116 ALA A C 1
ATOM 885 O O . ALA A 1 116 ? -11.906 9.844 14.942 1.00 98.38 116 ALA A O 1
ATOM 886 N N . GLU A 1 117 ? -11.585 7.635 14.636 1.00 97.94 117 GLU A N 1
ATOM 887 C CA . GLU A 1 117 ? -12.998 7.245 14.684 1.00 97.94 117 GLU A CA 1
ATOM 888 C C . GLU A 1 117 ? -13.656 7.647 16.011 1.00 97.94 117 GLU A C 1
ATOM 890 O O . GLU A 1 117 ? -14.676 8.335 16.009 1.00 97.94 117 GLU A O 1
ATOM 895 N N . MET A 1 118 ? -13.043 7.287 17.145 1.00 97.69 118 MET A N 1
ATOM 896 C CA . MET A 1 118 ? -13.586 7.593 18.473 1.00 97.69 118 MET A CA 1
ATOM 897 C C . MET A 1 118 ? -13.683 9.103 18.713 1.00 97.69 118 MET A C 1
ATOM 899 O O . MET A 1 118 ? -14.719 9.592 19.154 1.00 97.69 118 MET A O 1
ATOM 903 N N . LEU A 1 119 ? -12.639 9.864 18.368 1.00 97.62 119 LEU A N 1
ATOM 904 C CA . LEU A 1 119 ? -12.667 11.324 18.499 1.00 97.62 119 LEU A CA 1
ATOM 905 C C . LEU A 1 119 ? -13.732 11.964 17.598 1.00 97.62 119 LEU A C 1
ATOM 907 O O . LEU A 1 119 ? -14.412 12.890 18.034 1.00 97.62 119 LEU A O 1
ATOM 911 N N . ALA A 1 120 ? -13.911 11.465 16.371 1.00 97.06 120 ALA A N 1
ATOM 912 C CA . ALA A 1 120 ? -14.955 11.941 15.464 1.00 97.06 120 ALA A CA 1
ATOM 913 C C . ALA A 1 120 ? -16.373 11.632 15.980 1.00 97.06 120 ALA A C 1
ATOM 915 O O . ALA A 1 120 ? -17.291 12.417 15.743 1.00 97.06 120 ALA A O 1
ATOM 916 N N . ALA A 1 121 ? -16.545 10.529 16.715 1.00 96.62 121 ALA A N 1
ATOM 917 C CA . ALA A 1 121 ? -17.792 10.168 17.389 1.00 96.62 121 ALA A CA 1
ATOM 918 C C . ALA A 1 121 ? -18.038 10.942 18.703 1.00 96.62 121 ALA A C 1
ATOM 920 O O . ALA A 1 121 ? -19.139 10.885 19.250 1.00 96.62 121 ALA A O 1
ATOM 921 N N . GLY A 1 122 ? -17.047 11.694 19.198 1.00 95.94 122 GLY A N 1
ATOM 922 C CA . GLY A 1 122 ? -17.109 12.387 20.490 1.00 95.94 122 GLY A CA 1
ATOM 923 C C . GLY A 1 122 ? -16.763 11.504 21.695 1.00 95.94 122 GLY A C 1
ATOM 924 O O . GLY A 1 122 ? -16.975 11.918 22.835 1.00 95.94 122 GLY A O 1
ATOM 925 N N . ASP A 1 123 ? -16.215 10.313 21.453 1.00 96.06 123 ASP A N 1
ATOM 926 C CA . ASP A 1 123 ? -15.768 9.375 22.476 1.00 96.06 123 ASP A CA 1
ATOM 927 C C . ASP A 1 123 ? -14.325 9.651 22.922 1.00 96.06 123 ASP A C 1
ATOM 929 O O . ASP A 1 123 ? -13.530 10.308 22.245 1.00 96.06 123 ASP A O 1
ATOM 933 N N . THR A 1 124 ? -13.960 9.113 24.089 1.00 94.69 124 THR A N 1
ATOM 934 C CA . THR A 1 124 ? -12.586 9.195 24.606 1.00 94.69 124 THR A CA 1
ATOM 935 C C . THR A 1 124 ? -11.765 8.001 24.108 1.00 94.69 124 THR A C 1
ATOM 937 O O . THR A 1 124 ? -12.020 6.879 24.555 1.00 94.69 124 THR A O 1
ATOM 940 N N . PRO A 1 125 ? -10.778 8.195 23.211 1.00 95.06 125 PRO A N 1
ATOM 941 C CA . PRO A 1 125 ? -9.916 7.112 22.750 1.00 95.06 125 PRO A CA 1
ATOM 942 C C . PRO A 1 125 ? -8.943 6.656 23.845 1.00 95.06 125 PRO A C 1
ATOM 944 O O . PRO A 1 125 ? -8.588 7.455 24.717 1.00 95.06 125 PRO A O 1
ATOM 947 N N . PRO A 1 126 ? -8.431 5.414 23.769 1.00 93.75 126 PRO A N 1
ATOM 948 C CA . PRO A 1 126 ? -7.360 4.974 24.650 1.00 93.75 126 PRO A CA 1
ATOM 949 C C . PRO A 1 126 ? -6.121 5.867 24.493 1.00 93.75 126 PRO A C 1
ATOM 951 O O . PRO A 1 126 ? -5.764 6.317 23.396 1.00 93.75 126 PRO A O 1
ATOM 954 N N . SER A 1 127 ? -5.447 6.106 25.611 1.00 94.44 127 SER A N 1
ATOM 955 C CA . SER A 1 127 ? -4.116 6.703 25.658 1.00 94.44 127 SER A CA 1
ATOM 956 C C . SER A 1 127 ? -3.091 5.823 24.937 1.00 94.44 127 SER A C 1
ATOM 958 O O . SER A 1 127 ? -3.303 4.630 24.709 1.00 94.44 127 SER A O 1
ATOM 960 N N . LEU A 1 128 ? -1.933 6.398 24.604 1.00 93.88 128 LEU A N 1
ATOM 961 C CA . LEU A 1 128 ? -0.854 5.635 23.974 1.00 93.88 128 LEU A CA 1
ATOM 962 C C . LEU A 1 128 ? -0.340 4.493 24.875 1.00 93.88 128 LEU A C 1
ATOM 964 O O . LEU A 1 128 ? 0.061 3.449 24.368 1.00 93.88 128 LEU A O 1
ATOM 968 N N . GLU A 1 129 ? -0.387 4.667 26.197 1.00 94.06 129 GLU A N 1
ATOM 969 C CA . GLU A 1 129 ? -0.024 3.629 27.168 1.00 94.06 129 GLU A CA 1
ATOM 970 C C . GLU A 1 129 ? -1.021 2.460 27.145 1.00 94.06 129 GLU A C 1
ATOM 972 O O . GLU A 1 129 ? -0.620 1.300 27.047 1.00 94.06 129 GLU A O 1
ATOM 977 N N . GLU A 1 130 ? -2.324 2.752 27.131 1.00 95.06 130 GLU A N 1
ATOM 978 C CA . GLU A 1 130 ? -3.370 1.728 27.007 1.00 95.06 130 GLU A CA 1
ATOM 979 C C . GLU A 1 130 ? -3.308 1.010 25.654 1.00 95.06 130 GLU A C 1
ATOM 981 O O . GLU A 1 130 ? -3.484 -0.209 25.584 1.00 95.06 130 GLU A O 1
ATOM 986 N N . VAL A 1 131 ? -3.006 1.744 24.577 1.00 95.06 131 VAL A N 1
ATOM 987 C CA . VAL A 1 131 ? -2.730 1.166 23.256 1.00 95.06 131 VAL A CA 1
ATOM 988 C C . VAL A 1 131 ? -1.531 0.228 23.326 1.00 95.06 131 VAL A C 1
ATOM 990 O O . VAL A 1 131 ? -1.631 -0.897 22.850 1.00 95.06 131 VAL A O 1
ATOM 993 N N . ALA A 1 132 ? -0.418 0.634 23.938 1.00 93.38 132 ALA A N 1
ATOM 994 C CA . ALA A 1 132 ? 0.772 -0.209 24.055 1.00 93.38 132 ALA A CA 1
ATOM 995 C C . ALA A 1 132 ? 0.508 -1.490 24.865 1.00 93.38 132 ALA A C 1
ATOM 997 O O . ALA A 1 132 ? 1.042 -2.549 24.528 1.00 93.38 132 ALA A O 1
ATOM 998 N N . ALA A 1 133 ? -0.343 -1.410 25.892 1.00 92.75 133 ALA A N 1
ATOM 999 C CA . ALA A 1 133 ? -0.753 -2.560 26.692 1.00 92.75 133 ALA A CA 1
ATOM 1000 C C . ALA A 1 133 ? -1.647 -3.539 25.909 1.00 92.75 133 ALA A C 1
ATOM 1002 O O . ALA A 1 133 ? -1.510 -4.752 26.061 1.00 92.75 133 ALA A O 1
ATOM 1003 N N . ARG A 1 134 ? -2.558 -3.027 25.069 1.00 92.12 134 ARG A N 1
ATOM 1004 C CA . ARG A 1 134 ? -3.525 -3.844 24.310 1.00 92.12 134 ARG A CA 1
ATOM 1005 C C . ARG A 1 134 ? -3.012 -4.311 22.950 1.00 92.12 134 ARG A C 1
ATOM 1007 O O . ARG A 1 134 ? -3.440 -5.358 22.479 1.00 92.12 134 ARG A O 1
ATOM 1014 N N . LEU A 1 135 ? -2.119 -3.547 22.327 1.00 93.31 135 LEU A N 1
ATOM 1015 C CA . LEU A 1 135 ? -1.559 -3.770 20.994 1.00 93.31 135 LEU A CA 1
ATOM 1016 C C . LEU A 1 135 ? -0.021 -3.772 21.078 1.00 93.31 135 LEU A C 1
ATOM 1018 O O . LEU A 1 135 ? 0.628 -2.770 20.750 1.00 93.31 135 LEU A O 1
ATOM 1022 N N . PRO A 1 136 ? 0.598 -4.882 21.525 1.00 89.56 136 PRO A N 1
ATOM 1023 C CA . PRO A 1 136 ? 2.042 -4.935 21.721 1.00 89.56 136 PRO A CA 1
ATOM 1024 C C . PRO A 1 136 ? 2.807 -4.619 20.430 1.00 89.56 136 PRO A C 1
ATOM 1026 O O . PRO A 1 136 ? 2.615 -5.274 19.408 1.00 89.56 136 PRO A O 1
ATOM 1029 N N . GLY A 1 137 ? 3.687 -3.617 20.488 1.00 88.62 137 GLY A N 1
ATOM 1030 C CA . GLY A 1 137 ? 4.495 -3.158 19.352 1.00 88.62 137 GLY A CA 1
ATOM 1031 C C . GLY A 1 137 ? 3.890 -2.003 18.543 1.00 88.62 137 GLY A C 1
ATOM 1032 O O . GLY A 1 137 ? 4.645 -1.304 17.870 1.00 88.62 137 GLY A O 1
ATOM 1033 N N . ALA A 1 138 ? 2.586 -1.720 18.672 1.00 92.88 138 ALA A N 1
ATOM 1034 C CA . ALA A 1 138 ? 1.926 -0.640 17.928 1.00 92.88 138 ALA A CA 1
ATOM 1035 C C . ALA A 1 138 ? 2.573 0.729 18.190 1.00 92.88 138 ALA A C 1
ATOM 1037 O O . ALA A 1 138 ? 2.910 1.442 17.253 1.00 92.88 138 ALA A O 1
ATOM 1038 N N . ALA A 1 139 ? 2.820 1.068 19.462 1.00 93.56 139 ALA A N 1
ATOM 1039 C CA . ALA A 1 139 ? 3.392 2.359 19.856 1.00 93.56 139 ALA A CA 1
ATOM 1040 C C . ALA A 1 139 ? 4.801 2.607 19.282 1.00 93.56 139 ALA A C 1
ATOM 1042 O O . ALA A 1 139 ? 5.144 3.737 18.930 1.00 93.56 139 ALA A O 1
ATOM 1043 N N . VAL A 1 140 ? 5.611 1.550 19.161 1.00 92.19 140 VAL A N 1
ATOM 1044 C CA . VAL A 1 140 ? 6.961 1.627 18.578 1.00 92.19 140 VAL A CA 1
ATOM 1045 C C . VAL A 1 140 ? 6.879 1.837 17.064 1.00 92.19 140 VAL A C 1
ATOM 1047 O O . VAL A 1 140 ? 7.673 2.587 16.502 1.00 92.19 140 VAL A O 1
ATOM 1050 N N . ALA A 1 141 ? 5.885 1.223 16.423 1.00 96.12 141 ALA A N 1
ATOM 1051 C CA . ALA A 1 141 ? 5.688 1.222 14.978 1.00 96.12 141 ALA A CA 1
ATOM 1052 C C . ALA A 1 141 ? 4.946 2.450 14.423 1.00 96.12 141 ALA A C 1
ATOM 1054 O O . ALA A 1 141 ? 4.807 2.577 13.203 1.00 96.12 141 ALA A O 1
ATOM 1055 N N . LEU A 1 142 ? 4.479 3.348 15.298 1.00 98.31 142 LEU A N 1
ATOM 1056 C CA . LEU A 1 142 ? 3.937 4.638 14.880 1.00 98.31 142 LEU A CA 1
ATOM 1057 C C . LEU A 1 142 ? 4.986 5.406 14.064 1.00 98.31 142 LEU A C 1
ATOM 1059 O O . LEU A 1 142 ? 6.182 5.351 14.355 1.00 98.31 142 LEU A O 1
ATOM 1063 N N . SER A 1 143 ? 4.545 6.151 13.064 1.00 98.50 143 SER A N 1
ATOM 1064 C CA . SER A 1 143 ? 5.370 7.123 12.358 1.00 98.50 143 SER A CA 1
ATOM 1065 C C . SER A 1 143 ? 5.507 8.428 13.166 1.00 98.50 143 SER A C 1
ATOM 1067 O O . SER A 1 143 ? 4.797 8.630 14.161 1.00 98.50 143 SER A O 1
ATOM 1069 N N . PRO A 1 144 ? 6.434 9.335 12.807 1.00 98.31 144 PRO A N 1
ATOM 1070 C CA . PRO A 1 144 ? 6.481 10.682 13.377 1.00 98.31 144 PRO A CA 1
ATOM 1071 C C . PRO A 1 144 ? 5.135 11.429 13.354 1.00 98.31 144 PRO A C 1
ATOM 1073 O O . PRO A 1 144 ? 4.730 11.963 14.391 1.00 98.31 144 PRO A O 1
ATOM 1076 N N . GLN A 1 145 ? 4.416 11.430 12.227 1.00 98.25 145 GLN A N 1
ATOM 1077 C CA . GLN A 1 145 ? 3.112 12.095 12.108 1.00 98.25 145 GLN A CA 1
ATOM 1078 C C . GLN A 1 145 ? 2.047 11.434 12.991 1.00 98.25 145 GLN A C 1
ATOM 1080 O O . GLN A 1 145 ? 1.247 12.116 13.632 1.00 98.25 145 GLN A O 1
ATOM 1085 N N . GLU A 1 146 ? 2.064 10.109 13.099 1.00 98.50 146 GLU A N 1
ATOM 1086 C CA . GLU A 1 146 ? 1.136 9.359 13.948 1.00 98.50 146 GLU A CA 1
ATOM 1087 C C . GLU A 1 146 ? 1.379 9.603 15.439 1.00 98.50 146 GLU A C 1
ATOM 1089 O O . GLU A 1 146 ? 0.436 9.782 16.212 1.00 98.50 146 GLU A O 1
ATOM 1094 N N . ARG A 1 147 ? 2.648 9.682 15.858 1.00 97.81 147 ARG A N 1
ATOM 1095 C CA . ARG A 1 147 ? 3.005 10.088 17.226 1.00 97.81 147 ARG A CA 1
ATOM 1096 C C . ARG A 1 147 ? 2.534 11.507 17.530 1.00 97.81 147 ARG A C 1
ATOM 1098 O O . ARG A 1 147 ? 2.002 11.747 18.614 1.00 97.81 147 ARG A O 1
ATOM 1105 N N . ALA A 1 148 ? 2.693 12.430 16.581 1.00 97.50 148 ALA A N 1
ATOM 1106 C CA . ALA A 1 148 ? 2.196 13.793 16.725 1.00 97.50 148 ALA A CA 1
ATOM 1107 C C . ALA A 1 148 ? 0.666 13.822 16.877 1.00 97.50 148 ALA A C 1
ATOM 1109 O O . ALA A 1 148 ? 0.157 14.524 17.748 1.00 97.50 148 ALA A O 1
ATOM 1110 N N . PHE A 1 149 ? -0.063 13.006 16.113 1.00 97.88 149 PHE A N 1
ATOM 1111 C CA . PHE A 1 149 ? -1.517 12.874 16.232 1.00 97.88 149 PHE A CA 1
ATOM 1112 C C . PHE A 1 149 ? -1.970 12.338 17.600 1.00 97.88 149 PHE A C 1
ATOM 1114 O O . PHE A 1 149 ? -2.937 12.837 18.178 1.00 97.88 149 PHE A O 1
ATOM 1121 N N . PHE A 1 150 ? -1.248 11.376 18.183 1.00 96.50 150 PHE A N 1
ATOM 1122 C CA . PHE A 1 150 ? -1.514 10.922 19.555 1.00 96.50 150 PHE A CA 1
ATOM 1123 C C . PHE A 1 150 ? -1.289 12.016 20.610 1.00 96.50 150 PHE A C 1
ATOM 1125 O O . PHE A 1 150 ? -1.989 12.034 21.622 1.00 96.50 150 PHE A O 1
ATOM 1132 N N . ALA A 1 151 ? -0.344 12.931 20.376 1.00 94.88 151 ALA A N 1
ATOM 1133 C CA . ALA A 1 151 ? -0.051 14.049 21.273 1.00 94.88 151 ALA A CA 1
ATOM 1134 C C . ALA A 1 151 ? -1.037 15.227 21.138 1.00 94.88 151 ALA A C 1
ATOM 1136 O O . ALA A 1 151 ? -1.069 16.109 21.998 1.00 94.88 151 ALA A O 1
ATOM 1137 N N . GLN A 1 152 ? -1.850 15.260 20.079 1.00 94.25 152 GLN A N 1
ATOM 1138 C CA . GLN A 1 152 ? -2.866 16.290 19.881 1.00 94.25 152 GLN A CA 1
ATOM 1139 C C . GLN A 1 152 ? -4.102 16.012 20.746 1.00 94.25 152 GLN A C 1
ATOM 1141 O O . GLN A 1 152 ? -4.743 14.963 20.638 1.00 94.25 152 GLN A O 1
ATOM 1146 N N . ALA A 1 153 ? -4.453 16.986 21.592 1.00 87.25 153 ALA A N 1
ATOM 1147 C CA . ALA A 1 153 ? -5.636 16.917 22.452 1.00 87.25 153 ALA A CA 1
ATOM 1148 C C . ALA A 1 153 ? -6.947 17.116 21.674 1.00 87.25 153 ALA A C 1
ATOM 1150 O O . ALA A 1 153 ? -7.950 16.488 21.994 1.00 87.25 153 ALA A O 1
ATOM 1151 N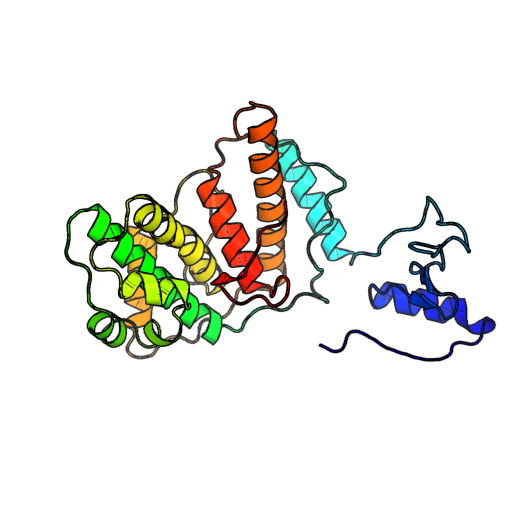 N . ALA A 1 154 ? -6.929 17.976 20.652 1.00 91.88 154 ALA A N 1
ATOM 1152 C CA . ALA A 1 154 ? -8.078 18.272 19.802 1.00 91.88 154 ALA A CA 1
ATOM 1153 C C . ALA A 1 154 ? -7.629 18.404 18.333 1.00 91.88 154 ALA A C 1
ATOM 1155 O O . ALA A 1 154 ? -7.391 19.522 17.870 1.00 91.88 154 ALA A O 1
ATOM 1156 N N . PRO A 1 155 ? -7.441 17.279 17.617 1.00 96.00 155 PRO A N 1
ATOM 1157 C CA . PRO A 1 155 ? -7.183 17.294 16.180 1.00 96.00 155 PRO A CA 1
ATOM 1158 C C . PRO A 1 155 ? -8.353 17.927 15.419 1.00 96.00 155 PRO A C 1
ATOM 1160 O O . PRO A 1 155 ? -9.509 17.797 15.825 1.00 96.00 155 PRO A O 1
ATOM 1163 N N . ASP A 1 156 ? -8.063 18.595 14.305 1.00 96.88 156 ASP A N 1
ATOM 1164 C CA . ASP A 1 156 ? -9.111 19.133 13.440 1.00 96.88 156 ASP A CA 1
ATOM 1165 C C . ASP A 1 156 ? -9.827 18.029 12.635 1.00 96.88 156 ASP A C 1
ATOM 1167 O O . ASP A 1 156 ? -9.385 16.879 12.557 1.00 96.88 156 ASP A O 1
ATOM 1171 N N . ALA A 1 157 ? -10.955 18.381 12.013 1.00 97.00 157 ALA A N 1
ATOM 1172 C CA . ALA A 1 157 ? -11.761 17.433 11.245 1.00 97.00 157 ALA A CA 1
ATOM 1173 C C . ALA A 1 157 ? -11.003 16.809 10.058 1.00 97.00 157 ALA A C 1
ATOM 1175 O O . ALA A 1 157 ? -11.293 15.674 9.683 1.00 97.00 157 ALA A O 1
ATOM 1176 N N . GLN A 1 158 ? -10.028 17.518 9.478 1.00 96.88 158 GLN A N 1
ATOM 1177 C CA . GLN A 1 158 ? -9.237 17.002 8.363 1.00 96.88 158 GLN A CA 1
ATOM 1178 C C . GLN A 1 158 ? -8.242 15.945 8.844 1.00 96.88 158 GLN A C 1
ATOM 1180 O O . GLN A 1 158 ? -8.114 14.902 8.210 1.00 96.88 158 GLN A O 1
ATOM 1185 N N . ALA A 1 159 ? -7.581 16.170 9.979 1.00 97.19 159 ALA A N 1
ATOM 1186 C CA . ALA A 1 159 ? -6.730 15.180 10.623 1.00 97.19 159 ALA A CA 1
ATOM 1187 C C . ALA A 1 159 ? -7.530 13.927 11.000 1.00 97.19 159 ALA A C 1
ATOM 1189 O O . ALA A 1 159 ? -7.095 12.818 10.692 1.00 97.19 159 ALA A O 1
ATOM 1190 N N . LEU A 1 160 ? -8.723 14.087 11.588 1.00 98.25 160 LEU A N 1
ATOM 1191 C CA . LEU A 1 160 ? -9.604 12.955 11.895 1.00 98.25 160 LEU A CA 1
ATOM 1192 C C . LEU A 1 160 ? -9.994 12.179 10.630 1.00 98.25 160 LEU A C 1
ATOM 1194 O O . LEU A 1 160 ? -9.913 10.954 10.618 1.00 98.25 160 LEU A O 1
ATOM 1198 N N . ALA A 1 161 ? -10.345 12.870 9.543 1.00 97.44 161 ALA A N 1
ATOM 1199 C CA . ALA A 1 161 ? -10.636 12.217 8.270 1.00 97.44 161 ALA A CA 1
ATOM 1200 C C . ALA A 1 161 ? -9.410 11.469 7.714 1.00 97.44 161 ALA A C 1
ATOM 1202 O O . ALA A 1 161 ? -9.518 10.295 7.365 1.00 97.44 161 ALA A O 1
ATOM 1203 N N . ASN A 1 162 ? -8.239 12.112 7.677 1.00 97.12 162 ASN A N 1
ATOM 1204 C CA . ASN A 1 162 ? -6.997 11.531 7.156 1.00 97.12 162 ASN A CA 1
ATOM 1205 C C . ASN A 1 162 ? -6.586 10.269 7.926 1.00 97.12 162 ASN A C 1
ATOM 1207 O O . ASN A 1 162 ? -6.231 9.260 7.321 1.00 97.12 162 ASN A O 1
ATOM 1211 N N . PHE A 1 163 ? -6.643 10.304 9.260 1.00 98.38 163 PHE A N 1
ATOM 1212 C CA . PHE A 1 163 ? -6.316 9.134 10.072 1.00 98.38 163 PHE A CA 1
ATOM 1213 C C . PHE A 1 163 ? -7.424 8.076 10.051 1.00 98.38 163 PHE A C 1
ATOM 1215 O O . PHE A 1 163 ? -7.106 6.892 10.086 1.00 98.38 163 PHE A O 1
ATOM 1222 N N . GLY A 1 164 ? -8.696 8.457 9.901 1.00 98.06 164 GLY A N 1
ATOM 1223 C CA . GLY A 1 164 ? -9.801 7.510 9.711 1.00 98.06 164 GLY A CA 1
ATOM 1224 C C . GLY A 1 164 ? -9.668 6.697 8.418 1.00 98.06 164 GLY A C 1
ATOM 1225 O O . GLY A 1 164 ? -9.882 5.486 8.418 1.00 98.06 164 GLY A O 1
ATOM 1226 N N . TRP A 1 165 ? -9.202 7.320 7.331 1.00 98.25 165 TRP A N 1
ATOM 1227 C CA . TRP A 1 165 ? -8.909 6.632 6.067 1.00 98.25 165 TRP A CA 1
ATOM 1228 C C . TRP A 1 165 ? -7.840 5.532 6.195 1.00 98.25 165 TRP A C 1
ATOM 1230 O O . TRP A 1 165 ? -7.820 4.604 5.385 1.00 98.25 165 TRP A O 1
ATOM 1240 N N . ARG A 1 166 ? -7.018 5.534 7.258 1.00 98.56 166 ARG A N 1
ATOM 1241 C CA . ARG A 1 166 ? -6.020 4.479 7.501 1.00 98.56 166 ARG A CA 1
ATOM 1242 C C . ARG A 1 166 ? -6.619 3.091 7.735 1.00 98.56 166 ARG A C 1
ATOM 1244 O O . ARG A 1 166 ? -5.874 2.117 7.635 1.00 98.56 166 ARG A O 1
ATOM 1251 N N . TYR A 1 167 ? -7.932 2.963 7.939 1.00 98.75 167 TYR A N 1
ATOM 1252 C CA . TYR A 1 167 ? -8.612 1.665 7.871 1.00 98.75 167 TYR A CA 1
ATOM 1253 C C . TYR A 1 167 ? -8.450 0.968 6.505 1.00 98.75 167 TYR A C 1
ATOM 1255 O O . TYR A 1 167 ? -8.304 -0.253 6.463 1.00 98.75 167 TYR A O 1
ATOM 1263 N N . GLU A 1 168 ? -8.373 1.707 5.395 1.00 98.75 168 GLU A N 1
ATOM 1264 C CA . GLU A 1 168 ? -8.115 1.114 4.072 1.00 98.75 168 GLU A CA 1
ATOM 1265 C C . GLU A 1 168 ? -6.683 0.607 3.936 1.00 98.75 168 GLU A C 1
ATOM 1267 O O . GLU A 1 168 ? -6.448 -0.505 3.458 1.00 98.75 168 GLU A O 1
ATOM 1272 N N . SER A 1 169 ? -5.722 1.400 4.415 1.00 98.81 169 SER A N 1
ATOM 1273 C CA . SER A 1 169 ? -4.323 0.986 4.509 1.00 98.81 169 SER A CA 1
ATOM 1274 C C . SER A 1 169 ? -4.184 -0.270 5.386 1.00 98.81 169 SER A C 1
ATOM 1276 O O . SER A 1 169 ? -3.514 -1.233 5.010 1.00 98.81 169 SER A O 1
ATOM 1278 N N . LEU A 1 170 ? -4.881 -0.307 6.529 1.00 98.75 170 LEU A N 1
ATOM 1279 C CA . LEU A 1 170 ? -4.960 -1.468 7.417 1.00 98.75 170 LEU A CA 1
ATOM 1280 C C . LEU A 1 170 ? -5.508 -2.704 6.690 1.00 98.75 170 LEU A C 1
ATOM 1282 O O . LEU A 1 170 ? -4.936 -3.787 6.822 1.00 98.75 170 LEU A O 1
ATOM 1286 N N . ALA A 1 171 ? -6.589 -2.558 5.920 1.00 98.69 171 ALA A N 1
ATOM 1287 C CA . ALA A 1 171 ? -7.207 -3.659 5.187 1.00 98.69 171 ALA A CA 1
ATOM 1288 C C . ALA A 1 171 ? -6.237 -4.304 4.179 1.00 98.69 171 ALA A C 1
ATOM 1290 O O . ALA A 1 171 ? -6.205 -5.533 4.065 1.00 98.69 171 ALA A O 1
ATOM 1291 N N . VAL A 1 172 ? -5.392 -3.508 3.510 1.00 98.81 172 VAL A N 1
ATOM 1292 C CA . VAL A 1 172 ? -4.329 -4.022 2.625 1.00 98.81 172 VAL A CA 1
ATOM 1293 C C . VAL A 1 172 ? -3.310 -4.840 3.402 1.00 98.81 172 VAL A C 1
ATOM 1295 O O . VAL A 1 172 ? -2.965 -5.944 2.974 1.00 98.81 172 VAL A O 1
ATOM 1298 N N . LEU A 1 173 ? -2.839 -4.345 4.550 1.00 98.75 173 LEU A N 1
ATOM 1299 C CA . LEU A 1 173 ? -1.848 -5.075 5.344 1.00 98.75 173 LEU A CA 1
ATOM 1300 C C . LEU A 1 173 ? -2.440 -6.364 5.936 1.00 98.75 173 LEU A C 1
ATOM 1302 O O . LEU A 1 173 ? -1.777 -7.398 5.946 1.00 98.75 173 LEU A O 1
ATOM 1306 N N . GLN A 1 174 ? -3.710 -6.354 6.347 1.00 98.38 174 GLN A N 1
ATOM 1307 C CA . GLN A 1 174 ? -4.412 -7.561 6.794 1.00 98.38 174 GLN A CA 1
ATOM 1308 C C . GLN A 1 174 ? -4.574 -8.593 5.679 1.00 98.38 174 GLN A C 1
ATOM 1310 O O . GLN A 1 174 ? -4.368 -9.784 5.909 1.00 98.38 174 GLN A O 1
ATOM 1315 N N . TRP A 1 175 ? -4.933 -8.156 4.472 1.00 98.62 175 TRP A N 1
ATOM 1316 C CA . TRP A 1 175 ? -4.976 -9.033 3.308 1.00 98.62 175 TRP A CA 1
ATOM 1317 C C . TRP A 1 175 ? -3.589 -9.605 3.010 1.00 98.62 175 TRP A C 1
ATOM 1319 O O . TRP A 1 175 ? -3.455 -10.821 2.911 1.00 98.62 175 TRP A O 1
ATOM 1329 N N . THR A 1 176 ? -2.557 -8.762 2.990 1.00 98.56 176 THR A N 1
ATOM 1330 C CA . THR A 1 176 ? -1.152 -9.144 2.770 1.00 98.56 176 THR A CA 1
ATOM 1331 C C . THR A 1 176 ? -0.683 -10.223 3.746 1.00 98.56 176 THR A C 1
ATOM 1333 O O . THR A 1 176 ? 0.004 -11.157 3.345 1.00 98.56 176 THR A O 1
ATOM 1336 N N . LEU A 1 177 ? -1.077 -10.121 5.017 1.00 97.69 177 LEU A N 1
ATOM 1337 C CA . LEU A 1 177 ? -0.734 -11.065 6.084 1.00 97.69 177 LEU A CA 1
ATOM 1338 C C . LEU A 1 177 ? -1.639 -12.314 6.136 1.00 97.69 177 LEU A C 1
ATOM 1340 O O . LEU A 1 177 ? -1.535 -13.115 7.065 1.00 97.69 177 LEU A O 1
ATOM 1344 N N . GLY A 1 178 ? -2.580 -12.460 5.199 1.00 96.12 178 GLY A N 1
ATOM 1345 C CA . GLY A 1 178 ? -3.519 -13.585 5.156 1.00 96.12 178 GLY A CA 1
ATOM 1346 C C . GLY A 1 178 ? -4.661 -13.525 6.181 1.00 96.12 178 GLY A C 1
ATOM 1347 O O . GLY A 1 178 ? -5.429 -14.477 6.287 1.00 96.12 178 GLY A O 1
ATOM 1348 N N . LEU A 1 179 ? -4.822 -12.415 6.912 1.00 95.56 179 LEU A N 1
ATOM 1349 C CA . LEU A 1 179 ? -5.929 -12.204 7.862 1.00 95.56 179 LEU A CA 1
ATOM 1350 C C . LEU A 1 179 ? -7.259 -11.899 7.153 1.00 95.56 179 LEU A C 1
ATOM 1352 O O . LEU A 1 179 ? -8.338 -12.124 7.707 1.00 95.56 179 LEU A O 1
ATOM 1356 N N . ALA A 1 180 ? -7.190 -11.392 5.921 1.00 95.75 180 ALA A N 1
ATOM 1357 C CA . ALA A 1 180 ? -8.333 -11.235 5.031 1.00 95.75 180 ALA A CA 1
ATOM 1358 C C . ALA A 1 180 ? -8.166 -12.119 3.788 1.00 95.75 180 ALA A C 1
ATOM 1360 O O . ALA A 1 180 ? -7.114 -12.114 3.148 1.00 95.75 180 ALA A O 1
ATOM 1361 N N . ALA A 1 181 ? -9.219 -12.858 3.425 1.00 93.75 181 ALA A N 1
ATOM 1362 C CA . ALA A 1 181 ? -9.188 -13.801 2.306 1.00 93.75 181 ALA A CA 1
ATOM 1363 C C . ALA A 1 181 ? -9.113 -13.113 0.932 1.00 93.75 181 ALA A C 1
ATOM 1365 O O . ALA A 1 181 ? -8.497 -13.655 0.017 1.00 93.75 181 ALA A O 1
ATOM 1366 N N . ALA A 1 182 ? -9.697 -11.922 0.798 1.00 94.50 182 ALA A N 1
ATOM 1367 C CA . ALA A 1 182 ? -9.738 -11.155 -0.441 1.00 94.50 182 ALA A CA 1
ATOM 1368 C C . ALA A 1 182 ? -9.633 -9.653 -0.153 1.00 94.50 182 ALA A C 1
ATOM 1370 O O . ALA A 1 182 ? -9.986 -9.205 0.941 1.00 94.50 182 ALA A O 1
ATOM 1371 N N . LEU A 1 183 ? -9.191 -8.900 -1.160 1.00 96.31 183 LEU A N 1
ATOM 1372 C CA . LEU A 1 183 ? -9.234 -7.444 -1.193 1.00 96.31 183 LEU A CA 1
ATOM 1373 C C . LEU A 1 183 ? -10.257 -7.028 -2.269 1.00 96.31 183 LEU A C 1
ATOM 1375 O O . LEU A 1 183 ? -9.959 -7.158 -3.455 1.00 96.31 183 LEU A O 1
ATOM 1379 N N . PRO A 1 184 ? -11.481 -6.614 -1.889 1.00 95.75 184 PRO A N 1
ATOM 1380 C CA . PRO A 1 184 ? -12.539 -6.284 -2.846 1.00 95.75 184 PRO A CA 1
ATOM 1381 C C . PRO A 1 184 ? -12.189 -5.091 -3.737 1.00 95.75 184 PRO A C 1
ATOM 1383 O O . PRO A 1 184 ? -11.337 -4.280 -3.380 1.00 95.75 184 PRO A O 1
ATOM 1386 N N . GLU A 1 185 ? -12.913 -4.923 -4.844 1.00 95.62 185 GLU A N 1
ATOM 1387 C CA . GLU A 1 185 ? -12.817 -3.714 -5.670 1.00 95.62 185 GLU A CA 1
ATOM 1388 C C . GLU A 1 185 ? -13.039 -2.440 -4.834 1.00 95.62 185 GLU A C 1
ATOM 1390 O O . GLU A 1 185 ? -13.868 -2.443 -3.916 1.00 95.62 185 GLU A O 1
ATOM 1395 N N . PRO A 1 186 ? -12.333 -1.335 -5.132 1.00 97.19 186 PRO A N 1
ATOM 1396 C CA . PRO A 1 186 ? -12.369 -0.123 -4.323 1.00 97.19 186 PRO A CA 1
ATOM 1397 C C . PRO A 1 186 ? -13.605 0.734 -4.641 1.00 97.19 186 PRO A C 1
ATOM 1399 O O . PRO A 1 186 ? -13.494 1.924 -4.913 1.00 97.19 186 PRO A O 1
ATOM 1402 N N . VAL A 1 187 ? -14.791 0.122 -4.636 1.00 97.12 187 VAL A N 1
ATOM 1403 C CA . VAL A 1 187 ? -16.099 0.765 -4.885 1.00 97.12 187 VAL A CA 1
ATOM 1404 C C . VAL A 1 187 ? -16.851 1.104 -3.595 1.00 97.12 187 VAL A C 1
ATOM 1406 O O . VAL A 1 187 ? -17.910 1.725 -3.625 1.00 97.12 187 VAL A O 1
ATOM 1409 N N . ALA A 1 188 ? -16.310 0.691 -2.451 1.00 97.31 188 ALA A N 1
ATOM 1410 C CA . ALA A 1 188 ? -16.811 1.010 -1.124 1.00 97.31 188 ALA A CA 1
ATOM 1411 C C . ALA A 1 188 ? -15.655 0.967 -0.112 1.00 97.31 188 ALA A C 1
ATOM 1413 O O . ALA A 1 188 ? -14.659 0.276 -0.366 1.00 97.31 188 ALA A O 1
ATOM 1414 N N . PRO A 1 189 ? -15.788 1.665 1.030 1.00 97.56 189 PRO A N 1
ATOM 1415 C CA . PRO A 1 189 ? -14.875 1.489 2.146 1.00 97.56 189 PRO A CA 1
ATOM 1416 C C . PRO A 1 189 ? -14.858 0.042 2.663 1.00 97.56 189 PRO A C 1
ATOM 1418 O O . PRO A 1 189 ? -15.811 -0.719 2.475 1.00 97.56 189 PRO A O 1
ATOM 1421 N N . CYS A 1 190 ? -13.780 -0.338 3.336 1.00 97.81 190 CYS A N 1
ATOM 1422 C CA . CYS A 1 190 ? -13.612 -1.626 3.973 1.00 97.81 190 CYS A CA 1
ATOM 1423 C C . CYS A 1 190 ? -14.602 -1.795 5.130 1.00 97.81 190 CYS A C 1
ATOM 1425 O O . CYS A 1 190 ? -15.080 -0.827 5.724 1.00 97.81 190 CYS A O 1
ATOM 1427 N N . ASP A 1 191 ? -14.864 -3.048 5.493 1.00 97.94 191 ASP A N 1
ATOM 1428 C CA . ASP A 1 191 ? -15.613 -3.381 6.701 1.00 97.94 191 ASP A CA 1
ATOM 1429 C C . ASP A 1 191 ? -14.768 -3.032 7.939 1.00 97.94 191 ASP A C 1
ATOM 1431 O O . ASP A 1 191 ? -13.913 -3.811 8.371 1.00 97.94 191 ASP A O 1
ATOM 1435 N N . VAL A 1 192 ? -14.969 -1.817 8.457 1.00 97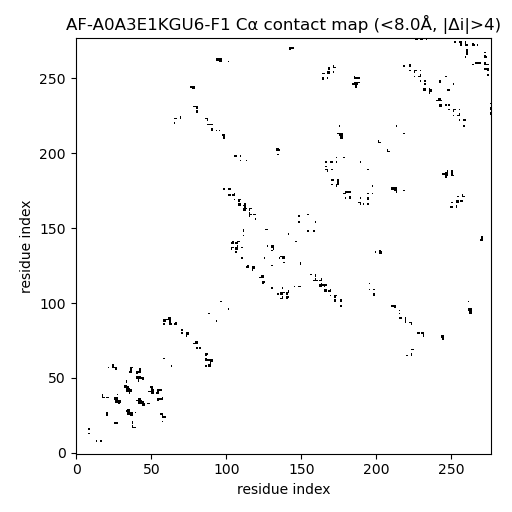.69 192 VAL A N 1
ATOM 1436 C CA . VAL A 1 192 ? -14.233 -1.266 9.601 1.00 97.69 192 VAL A CA 1
ATOM 1437 C C . VAL A 1 192 ? -14.385 -2.139 10.855 1.00 97.69 192 VAL A C 1
ATOM 1439 O O . VAL A 1 192 ? -13.351 -2.496 11.429 1.00 97.69 192 VAL A O 1
ATOM 1442 N N . PRO A 1 193 ? -15.600 -2.568 11.267 1.00 98.12 193 PRO A N 1
ATOM 1443 C CA . PRO A 1 193 ? -15.759 -3.506 12.379 1.00 98.12 193 PRO A CA 1
ATOM 1444 C C . PRO A 1 193 ? -14.946 -4.794 12.214 1.00 98.12 193 PRO A C 1
ATOM 1446 O O . PRO A 1 193 ? -14.261 -5.215 13.148 1.00 98.12 193 PRO A O 1
ATOM 1449 N N . LEU A 1 194 ? -14.967 -5.402 11.025 1.00 97.81 194 LEU A N 1
ATOM 1450 C CA . LEU A 1 194 ? -14.215 -6.628 10.759 1.00 97.81 194 LEU A CA 1
ATOM 1451 C C . LEU A 1 194 ? -12.698 -6.389 10.747 1.00 97.81 194 LEU A C 1
ATOM 1453 O O . LEU A 1 194 ? -11.934 -7.218 11.248 1.00 97.81 194 LEU A O 1
ATOM 1457 N N . ALA A 1 195 ? -12.243 -5.260 10.199 1.00 97.88 195 ALA A N 1
ATOM 1458 C CA . ALA A 1 195 ? -10.835 -4.874 10.229 1.00 97.88 195 ALA A CA 1
ATOM 1459 C C . ALA A 1 195 ? -10.350 -4.649 11.672 1.00 97.88 195 ALA A C 1
ATOM 1461 O O . ALA A 1 195 ? -9.290 -5.152 12.053 1.00 97.88 195 ALA A O 1
ATOM 1462 N N . ALA A 1 196 ? -11.141 -3.967 12.501 1.00 97.38 196 ALA A N 1
ATOM 1463 C CA . ALA A 1 196 ? -10.846 -3.772 13.917 1.00 97.38 196 ALA A CA 1
ATOM 1464 C C . ALA A 1 196 ? -10.800 -5.104 14.680 1.00 97.38 196 ALA A C 1
ATOM 1466 O O . ALA A 1 196 ? -9.848 -5.358 15.421 1.00 97.38 196 ALA A O 1
ATOM 1467 N N . GLN A 1 197 ? -11.779 -5.986 14.448 1.00 97.12 197 GLN A N 1
ATOM 1468 C CA . GLN A 1 197 ? -11.826 -7.313 15.059 1.00 97.12 197 GLN A CA 1
ATOM 1469 C C . GLN A 1 197 ? -10.557 -8.117 14.756 1.00 97.12 197 GLN A C 1
ATOM 1471 O O . GLN A 1 197 ? -9.911 -8.603 15.678 1.00 97.12 197 GLN A O 1
ATOM 1476 N N . ARG A 1 198 ? -10.140 -8.197 13.486 1.00 96.00 198 ARG A N 1
ATOM 1477 C CA . ARG A 1 198 ? -8.918 -8.919 13.086 1.00 96.00 198 ARG A CA 1
ATOM 1478 C C . ARG A 1 198 ? -7.664 -8.399 13.788 1.00 96.00 198 ARG A C 1
ATOM 1480 O O . ARG A 1 198 ? -6.820 -9.195 14.194 1.00 96.00 198 ARG A O 1
ATOM 1487 N N . ALA A 1 199 ? -7.530 -7.078 13.926 1.00 95.31 199 ALA A N 1
ATOM 1488 C CA . ALA A 1 199 ? -6.386 -6.473 14.603 1.00 95.31 199 ALA A CA 1
ATOM 1489 C C . ALA A 1 199 ? -6.373 -6.805 16.105 1.00 95.31 199 ALA A C 1
ATOM 1491 O O . ALA A 1 199 ? -5.325 -7.154 16.651 1.00 95.31 199 ALA A O 1
ATOM 1492 N N . LEU A 1 200 ? -7.539 -6.746 16.757 1.00 94.88 200 LEU A N 1
ATOM 1493 C CA . LEU A 1 200 ? -7.701 -7.090 18.170 1.00 94.88 200 LEU A CA 1
ATOM 1494 C C . LEU A 1 200 ? -7.471 -8.582 18.434 1.00 94.88 200 LEU A C 1
ATOM 1496 O O . LEU A 1 200 ? -6.718 -8.918 19.345 1.00 94.88 200 LEU A O 1
ATOM 1500 N N . ASP A 1 201 ? -8.055 -9.463 17.622 1.00 93.88 201 ASP A N 1
ATOM 1501 C CA . ASP A 1 201 ? -7.894 -10.916 17.738 1.00 93.88 201 ASP A CA 1
ATOM 1502 C C . ASP A 1 201 ? -6.425 -11.319 17.562 1.00 93.88 201 ASP A C 1
ATOM 1504 O O . ASP A 1 201 ? -5.896 -12.124 18.332 1.00 93.88 201 ASP A O 1
ATOM 1508 N N . HIS A 1 202 ? -5.728 -10.707 16.597 1.00 91.62 202 HIS A N 1
ATOM 1509 C CA . HIS A 1 202 ? -4.295 -10.919 16.419 1.00 91.62 202 HIS A CA 1
ATOM 1510 C C . HIS A 1 202 ? -3.486 -10.450 17.638 1.00 91.62 202 HIS A C 1
ATOM 1512 O O . HIS A 1 202 ? -2.587 -11.158 18.096 1.00 91.62 202 HIS A O 1
ATOM 1518 N N . ALA A 1 203 ? -3.796 -9.269 18.179 1.00 90.50 203 ALA A N 1
ATOM 1519 C CA . ALA A 1 203 ? -3.087 -8.720 19.331 1.00 90.50 203 ALA A CA 1
ATOM 1520 C C . ALA A 1 203 ? -3.326 -9.524 20.622 1.00 90.50 203 ALA A C 1
ATOM 1522 O O . ALA A 1 203 ? -2.401 -9.670 21.424 1.00 90.50 203 ALA A O 1
ATOM 1523 N N . ALA A 1 204 ? -4.537 -10.063 20.801 1.00 89.62 204 ALA A N 1
ATOM 1524 C CA . ALA A 1 204 ? -4.954 -10.829 21.974 1.00 89.62 204 ALA A CA 1
ATOM 1525 C C . ALA A 1 204 ? -4.522 -12.308 21.947 1.00 89.62 204 ALA A C 1
ATOM 1527 O O . ALA A 1 204 ? -4.623 -12.992 22.968 1.00 89.62 204 ALA A O 1
ATOM 1528 N N . ALA A 1 205 ? -4.048 -12.821 20.807 1.00 83.19 205 ALA A N 1
ATOM 1529 C CA . ALA A 1 205 ? -3.637 -14.213 20.671 1.00 83.19 205 ALA A CA 1
ATOM 1530 C C . ALA A 1 205 ? -2.519 -14.576 21.670 1.00 83.19 205 ALA A C 1
ATOM 1532 O O . ALA A 1 205 ? -1.417 -14.027 21.620 1.00 83.19 205 ALA A O 1
ATOM 1533 N N . ALA A 1 206 ? -2.791 -15.553 22.548 1.00 72.50 206 ALA A N 1
ATOM 1534 C CA . ALA A 1 206 ? -1.852 -16.013 23.580 1.00 72.50 206 ALA A CA 1
ATOM 1535 C C . ALA A 1 206 ? -0.512 -16.498 22.996 1.00 72.50 206 ALA A C 1
ATOM 1537 O O . ALA A 1 206 ? 0.545 -16.302 23.593 1.00 72.50 206 ALA A O 1
ATOM 1538 N N . VAL A 1 207 ? -0.563 -17.098 21.804 1.00 73.88 207 VAL A N 1
ATOM 1539 C CA . VAL A 1 207 ? 0.593 -17.361 20.946 1.00 73.88 207 VAL A CA 1
ATOM 1540 C C . VAL A 1 207 ? 0.291 -16.707 19.609 1.00 73.88 207 VAL A C 1
ATOM 1542 O O . VAL A 1 207 ? -0.606 -17.151 18.893 1.00 73.88 207 VAL A O 1
ATOM 1545 N N . ARG A 1 208 ? 1.012 -15.630 19.284 1.00 70.94 208 ARG A N 1
ATOM 1546 C CA . ARG A 1 208 ? 0.824 -14.934 18.010 1.00 70.94 208 ARG A CA 1
ATOM 1547 C C . ARG A 1 208 ? 1.185 -15.879 16.861 1.00 70.94 208 ARG A C 1
ATOM 1549 O O . ARG A 1 208 ? 2.321 -16.360 16.832 1.00 70.94 208 ARG A O 1
ATOM 1556 N N . PRO A 1 209 ? 0.254 -16.164 15.933 1.00 71.75 209 PRO A N 1
ATOM 1557 C CA . PRO A 1 209 ? 0.580 -16.973 14.773 1.00 71.75 209 PRO A CA 1
ATOM 1558 C C . PRO A 1 209 ? 1.648 -16.247 13.956 1.00 71.75 209 PRO A C 1
ATOM 1560 O O . PRO A 1 209 ? 1.585 -15.028 13.783 1.00 71.75 209 PRO A O 1
ATOM 1563 N N . VAL A 1 210 ? 2.627 -16.998 13.451 1.00 72.94 210 VAL A N 1
ATOM 1564 C CA . VAL A 1 210 ? 3.549 -16.471 12.444 1.00 72.94 210 VAL A CA 1
ATOM 1565 C C . VAL A 1 210 ? 2.726 -16.239 11.185 1.00 72.94 210 VAL A C 1
ATOM 1567 O O . VAL A 1 210 ? 2.278 -17.191 10.547 1.00 72.94 210 VAL A O 1
ATOM 1570 N N . LEU A 1 211 ? 2.472 -14.971 10.873 1.00 85.94 211 LEU A N 1
ATOM 1571 C CA . LEU A 1 211 ? 1.773 -14.592 9.656 1.00 85.94 211 LEU A CA 1
ATOM 1572 C C . LEU A 1 211 ? 2.731 -14.755 8.478 1.00 85.94 211 LEU A C 1
ATOM 1574 O O . LEU A 1 211 ? 3.887 -14.336 8.539 1.00 85.94 211 LEU A O 1
ATOM 1578 N N . ALA A 1 212 ? 2.243 -15.390 7.419 1.00 89.12 212 ALA A N 1
ATOM 1579 C CA . ALA A 1 212 ? 2.956 -15.494 6.160 1.00 89.12 212 ALA A CA 1
ATOM 1580 C C . ALA A 1 212 ? 2.437 -14.411 5.217 1.00 89.12 212 ALA A C 1
ATOM 1582 O O . ALA A 1 212 ? 1.231 -14.172 5.138 1.00 89.12 212 ALA A O 1
ATOM 1583 N N . LEU A 1 213 ? 3.356 -13.764 4.508 1.00 96.75 213 LEU A N 1
ATOM 1584 C CA . LEU A 1 213 ? 2.986 -12.847 3.441 1.00 96.75 213 LEU A CA 1
ATOM 1585 C C . LEU A 1 213 ? 2.353 -13.632 2.293 1.00 96.75 213 LEU A C 1
ATOM 1587 O O . LEU A 1 213 ? 2.769 -14.755 1.987 1.00 96.75 213 LEU A O 1
ATOM 1591 N N . ARG A 1 214 ? 1.380 -13.010 1.632 1.00 97.62 214 ARG A N 1
ATOM 1592 C CA . ARG A 1 214 ? 0.903 -13.472 0.330 1.00 97.62 214 ARG A CA 1
ATOM 1593 C C . ARG A 1 214 ? 2.049 -13.523 -0.688 1.00 97.62 214 ARG A C 1
ATOM 1595 O O . ARG A 1 214 ? 3.020 -12.772 -0.548 1.00 97.62 214 ARG A O 1
ATOM 1602 N N . PRO A 1 215 ? 1.952 -14.395 -1.707 1.00 97.50 215 PRO A N 1
ATOM 1603 C CA . PRO A 1 215 ? 2.963 -14.491 -2.751 1.00 97.50 215 PRO A CA 1
ATOM 1604 C C . PRO A 1 215 ? 3.236 -13.136 -3.413 1.00 97.50 215 PRO A C 1
ATOM 1606 O O . PRO A 1 215 ? 2.304 -12.398 -3.726 1.00 97.50 215 PRO A O 1
ATOM 1609 N N . LEU A 1 216 ? 4.512 -12.840 -3.679 1.00 97.81 216 LEU A N 1
ATOM 1610 C CA . LEU A 1 216 ? 4.939 -11.600 -4.337 1.00 97.81 216 LEU A CA 1
ATOM 1611 C C . LEU A 1 216 ? 4.185 -11.291 -5.650 1.00 97.81 216 LEU A C 1
ATOM 1613 O O . LEU A 1 216 ? 3.791 -10.134 -5.806 1.00 97.81 216 LEU A O 1
ATOM 1617 N N . PRO A 1 217 ? 3.898 -12.267 -6.541 1.00 98.06 217 PRO A N 1
ATOM 1618 C CA . PRO A 1 217 ? 3.111 -12.001 -7.749 1.00 98.06 217 PRO A CA 1
ATOM 1619 C C . PRO A 1 217 ? 1.730 -11.408 -7.441 1.00 98.06 217 PRO A C 1
ATOM 1621 O O . PRO A 1 217 ? 1.309 -10.452 -8.082 1.00 98.06 217 PRO A O 1
ATOM 1624 N N . GLU A 1 218 ? 1.056 -11.904 -6.397 1.00 98.19 218 GLU A N 1
ATOM 1625 C CA . GLU A 1 218 ? -0.273 -11.427 -5.996 1.00 98.19 218 GLU A CA 1
ATOM 1626 C C . GLU A 1 218 ? -0.217 -9.980 -5.475 1.00 98.19 218 GLU A C 1
ATOM 1628 O O . GLU A 1 218 ? -1.103 -9.169 -5.745 1.00 98.19 218 GLU A O 1
ATOM 1633 N N . LEU A 1 219 ? 0.849 -9.630 -4.748 1.00 98.56 219 LEU A N 1
ATOM 1634 C CA . LEU A 1 219 ? 1.068 -8.264 -4.266 1.00 98.56 219 LEU A CA 1
ATOM 1635 C C . LEU A 1 219 ? 1.327 -7.295 -5.427 1.00 98.56 219 LEU A C 1
ATOM 1637 O O . LEU A 1 219 ? 0.769 -6.195 -5.448 1.00 98.56 219 LEU A O 1
ATOM 1641 N N . LEU A 1 220 ? 2.147 -7.711 -6.398 1.00 98.56 220 LEU A N 1
ATOM 1642 C CA . LEU A 1 220 ? 2.438 -6.929 -7.599 1.00 98.56 220 LEU A CA 1
ATOM 1643 C C . LEU A 1 220 ? 1.201 -6.761 -8.481 1.00 98.56 220 LEU A C 1
ATOM 1645 O O . LEU A 1 220 ? 1.008 -5.676 -9.029 1.00 98.56 220 LEU A O 1
ATOM 1649 N N . ASP A 1 221 ? 0.337 -7.775 -8.573 1.00 98.50 221 ASP A N 1
ATOM 1650 C CA . ASP A 1 221 ? -0.945 -7.678 -9.276 1.00 98.50 221 ASP A CA 1
ATOM 1651 C C . ASP A 1 221 ? -1.833 -6.587 -8.676 1.00 98.50 221 ASP A C 1
ATOM 1653 O O . ASP A 1 221 ? -2.340 -5.710 -9.384 1.00 98.50 221 ASP A O 1
ATOM 1657 N N . VAL A 1 222 ? -1.972 -6.584 -7.350 1.00 98.44 222 VAL A N 1
ATOM 1658 C CA . VAL A 1 222 ? -2.785 -5.584 -6.654 1.00 98.44 222 VAL A CA 1
ATOM 1659 C C . VAL A 1 222 ? -2.172 -4.186 -6.753 1.00 98.44 222 VAL A C 1
ATOM 1661 O O . VAL A 1 222 ? -2.927 -3.227 -6.950 1.00 98.44 222 VAL A O 1
ATOM 1664 N N . LEU A 1 223 ? -0.844 -4.045 -6.674 1.00 98.62 223 LEU A N 1
ATOM 1665 C CA . LEU A 1 223 ? -0.165 -2.763 -6.896 1.00 98.62 223 LEU A CA 1
ATOM 1666 C C . LEU A 1 223 ? -0.401 -2.245 -8.320 1.00 98.62 223 LEU A C 1
ATOM 1668 O O . LEU A 1 223 ? -0.820 -1.102 -8.493 1.00 98.62 223 LEU A O 1
ATOM 1672 N N . ASP A 1 224 ? -0.192 -3.084 -9.335 1.00 98.50 224 ASP A N 1
ATOM 1673 C CA . ASP A 1 224 ? -0.350 -2.717 -10.743 1.00 98.50 224 ASP A CA 1
ATOM 1674 C C . ASP A 1 224 ? -1.787 -2.259 -11.052 1.00 98.50 224 ASP A C 1
ATOM 1676 O O . ASP A 1 224 ? -2.001 -1.240 -11.726 1.00 98.50 224 ASP A O 1
ATOM 1680 N N . ARG A 1 225 ? -2.780 -2.954 -10.481 1.00 98.00 225 ARG A N 1
ATOM 1681 C CA . ARG A 1 225 ? -4.192 -2.565 -10.560 1.00 98.00 225 ARG A CA 1
ATOM 1682 C C . ARG A 1 225 ? -4.458 -1.222 -9.877 1.00 98.00 225 ARG A C 1
ATOM 1684 O O . ARG A 1 225 ? -5.091 -0.356 -10.484 1.00 98.00 225 ARG A O 1
ATOM 1691 N N . HIS A 1 226 ? -3.981 -1.019 -8.647 1.00 98.25 226 HIS A N 1
ATOM 1692 C CA . HIS A 1 226 ? -4.225 0.222 -7.901 1.00 98.25 226 HIS A CA 1
ATOM 1693 C C . HIS A 1 226 ? -3.514 1.428 -8.513 1.00 98.25 226 HIS A C 1
ATOM 1695 O O . HIS A 1 226 ? -4.121 2.493 -8.568 1.00 98.25 226 HIS A O 1
ATOM 1701 N N . LEU A 1 227 ? -2.306 1.266 -9.061 1.00 97.88 227 LEU A N 1
ATOM 1702 C CA . LEU A 1 227 ? -1.610 2.310 -9.818 1.00 97.88 227 LEU A CA 1
ATOM 1703 C C . LEU A 1 227 ? -2.484 2.835 -10.972 1.00 97.88 227 LEU A C 1
ATOM 1705 O O . LEU A 1 227 ? -2.685 4.039 -11.125 1.00 97.88 227 LEU A O 1
ATOM 1709 N N . ARG A 1 228 ? -3.068 1.923 -11.760 1.00 97.56 228 ARG A N 1
ATOM 1710 C CA . ARG A 1 228 ? -3.913 2.264 -12.921 1.00 97.56 228 ARG A CA 1
ATOM 1711 C C . ARG A 1 228 ? -5.239 2.891 -12.524 1.00 97.56 228 ARG A C 1
ATOM 1713 O O . ARG A 1 228 ? -5.682 3.845 -13.161 1.00 97.56 228 ARG A O 1
ATOM 1720 N N . LEU A 1 229 ? -5.874 2.361 -11.480 1.00 97.12 229 LEU A N 1
ATOM 1721 C CA . LEU A 1 229 ? -7.098 2.943 -10.934 1.00 97.12 229 LEU A CA 1
ATOM 1722 C C . LEU A 1 229 ? -6.836 4.342 -10.378 1.00 97.12 229 LEU A C 1
ATOM 1724 O O . LEU A 1 229 ? -7.631 5.247 -10.615 1.00 97.12 229 LEU A O 1
ATOM 1728 N N . HIS A 1 230 ? -5.715 4.539 -9.687 1.00 96.94 230 HIS A N 1
ATOM 1729 C CA . HIS A 1 230 ? -5.351 5.827 -9.110 1.00 96.94 230 HIS A CA 1
ATOM 1730 C C . HIS A 1 230 ? -5.074 6.856 -10.216 1.00 96.94 230 HIS A C 1
ATOM 1732 O O . HIS A 1 230 ? -5.622 7.957 -10.161 1.00 96.94 230 HIS A O 1
ATOM 1738 N N . TRP A 1 231 ? -4.385 6.468 -11.295 1.00 95.94 231 TRP A N 1
ATOM 1739 C CA . TRP A 1 231 ? -4.278 7.305 -12.495 1.00 95.94 231 TRP A CA 1
ATOM 1740 C C . TRP A 1 231 ? -5.653 7.695 -13.061 1.00 95.94 231 TRP A C 1
ATOM 1742 O O . TRP A 1 231 ? -5.920 8.873 -13.297 1.00 95.94 231 TRP A O 1
ATOM 1752 N N . ALA A 1 232 ? -6.565 6.731 -13.233 1.00 94.69 232 ALA A N 1
ATOM 1753 C CA . ALA A 1 232 ? -7.902 6.998 -13.774 1.00 94.69 232 ALA A CA 1
ATOM 1754 C C . ALA A 1 232 ? -8.715 7.955 -12.885 1.00 94.69 232 ALA A C 1
ATOM 1756 O O . ALA A 1 232 ? -9.391 8.855 -13.388 1.00 94.69 232 ALA A O 1
ATOM 1757 N N . VAL A 1 233 ? -8.621 7.784 -11.563 1.00 93.94 233 VAL A N 1
ATOM 1758 C CA . VAL A 1 233 ? -9.227 8.670 -10.561 1.00 93.94 233 VAL A CA 1
ATOM 1759 C C . VAL A 1 233 ? -8.666 10.088 -10.678 1.00 93.94 233 VAL A C 1
ATOM 1761 O O . VAL A 1 233 ? -9.441 11.045 -10.723 1.00 93.94 233 VAL A O 1
ATOM 1764 N N . ARG A 1 234 ? -7.338 10.239 -10.768 1.00 92.31 234 ARG A N 1
ATOM 1765 C CA . ARG A 1 234 ? -6.693 11.551 -10.914 1.00 92.31 234 ARG A CA 1
ATOM 1766 C C . ARG A 1 234 ? -7.059 12.228 -12.222 1.00 92.31 234 ARG A C 1
ATOM 1768 O O . ARG A 1 234 ? -7.353 13.416 -12.205 1.00 92.31 234 ARG A O 1
ATOM 1775 N N . GLN A 1 235 ? -7.121 11.489 -13.327 1.00 91.06 235 GLN A N 1
ATOM 1776 C CA . GLN A 1 235 ? -7.481 12.046 -14.629 1.00 91.06 235 GLN A CA 1
ATOM 1777 C C . GLN A 1 235 ? -8.931 12.557 -14.676 1.00 91.06 235 GLN A C 1
ATOM 1779 O O . GLN A 1 235 ? -9.221 13.545 -15.362 1.00 91.06 235 GLN A O 1
ATOM 1784 N N . ALA A 1 236 ? -9.850 11.909 -13.951 1.00 86.50 236 ALA A N 1
ATOM 1785 C CA . ALA A 1 236 ? -11.257 12.302 -13.907 1.00 86.50 236 ALA A CA 1
ATOM 1786 C C . ALA A 1 236 ? -11.453 13.719 -13.332 1.00 86.50 236 ALA A C 1
ATOM 1788 O O . ALA A 1 236 ? -12.259 14.484 -13.865 1.00 86.50 236 ALA A O 1
ATOM 1789 N N . GLY A 1 237 ? -10.658 14.097 -12.322 1.00 79.94 237 GLY A N 1
ATOM 1790 C CA . GLY A 1 237 ? -10.739 15.392 -11.636 1.00 79.94 237 GLY A CA 1
ATOM 1791 C C . GLY A 1 237 ? -10.571 16.606 -12.565 1.00 79.94 237 GLY A C 1
ATOM 1792 O O . GLY A 1 237 ? -11.544 17.332 -12.776 1.00 79.94 237 GLY A O 1
ATOM 1793 N N . PRO A 1 238 ? -9.384 16.833 -13.168 1.00 81.12 238 PRO A N 1
ATOM 1794 C CA . PRO A 1 238 ? -9.142 17.945 -14.091 1.00 81.12 238 PRO A CA 1
ATOM 1795 C C . PRO A 1 238 ? -10.049 17.930 -15.327 1.00 81.12 238 PRO A C 1
ATOM 1797 O O . PRO A 1 238 ? -10.335 18.980 -15.896 1.00 81.12 238 PRO A O 1
ATOM 1800 N N . SER A 1 239 ? -10.522 16.749 -15.737 1.00 77.88 239 SER A N 1
ATOM 1801 C CA . SER A 1 239 ? -11.398 16.584 -16.903 1.00 77.88 239 SER A CA 1
ATOM 1802 C C . SER A 1 239 ? -12.877 16.879 -16.603 1.00 77.88 239 SER A C 1
ATOM 1804 O O . SER A 1 239 ? -13.702 16.823 -17.518 1.00 77.88 239 SER A O 1
ATOM 1806 N N . GLY A 1 240 ? -13.236 17.125 -15.334 1.00 77.75 240 GLY A N 1
ATOM 1807 C CA . GLY A 1 240 ? -14.625 17.283 -14.886 1.00 77.75 240 GLY A CA 1
ATOM 1808 C C . GLY A 1 240 ? -15.494 16.043 -15.123 1.00 77.75 240 GLY A C 1
ATOM 1809 O O . GLY A 1 240 ? -16.719 16.146 -15.161 1.00 77.75 240 GLY A O 1
ATOM 1810 N N . GLN A 1 241 ? -14.871 14.882 -15.339 1.00 81.56 241 GLN A N 1
ATOM 1811 C CA . GLN A 1 241 ? -15.566 13.628 -15.600 1.00 81.56 241 GLN A CA 1
ATOM 1812 C C . GLN A 1 241 ? -15.875 12.926 -14.275 1.00 81.56 241 GLN A C 1
ATOM 1814 O O . GLN A 1 241 ? -15.099 13.040 -13.323 1.00 81.56 241 GLN A O 1
ATOM 1819 N N . PRO A 1 242 ? -16.983 12.173 -14.185 1.00 83.31 242 PRO A N 1
ATOM 1820 C CA . PRO A 1 242 ? -17.214 11.324 -13.029 1.00 83.31 242 PRO A CA 1
ATOM 1821 C C . PRO A 1 242 ? -16.125 10.251 -12.942 1.00 83.31 242 PRO A C 1
ATOM 1823 O O . PRO A 1 242 ? -15.670 9.719 -13.958 1.00 83.31 242 PRO A O 1
ATOM 1826 N N . VAL A 1 243 ? -15.737 9.906 -11.715 1.00 87.50 243 VAL A N 1
ATOM 1827 C CA . VAL A 1 243 ? -14.856 8.762 -11.466 1.00 87.50 243 VAL A CA 1
ATOM 1828 C C . VAL A 1 243 ? -15.544 7.500 -12.011 1.00 87.50 243 VAL A C 1
ATOM 1830 O O . VAL A 1 243 ? -16.717 7.263 -11.699 1.00 87.50 243 VAL A O 1
ATOM 1833 N N . PRO A 1 244 ? -14.873 6.708 -12.865 1.00 87.00 244 PRO A N 1
ATOM 1834 C CA . PRO A 1 244 ? -15.526 5.614 -13.568 1.00 87.00 244 PRO A CA 1
ATOM 1835 C C . PRO A 1 244 ? -15.867 4.451 -12.627 1.00 87.00 244 PRO A C 1
ATOM 1837 O O . PRO A 1 244 ? -15.249 4.269 -11.580 1.00 87.00 244 PRO A O 1
ATOM 1840 N N . ALA A 1 245 ? -16.855 3.647 -13.031 1.00 89.12 245 ALA A N 1
ATOM 1841 C CA . ALA A 1 245 ? -17.210 2.365 -12.412 1.00 89.12 245 ALA A CA 1
ATOM 1842 C C . ALA A 1 245 ? -17.511 2.398 -10.894 1.00 89.12 245 ALA A C 1
ATOM 1844 O O . ALA A 1 245 ? -17.393 1.377 -10.222 1.00 89.12 245 ALA A O 1
ATOM 1845 N N . GLY A 1 246 ? -17.913 3.552 -10.347 1.00 91.88 246 GLY A N 1
ATOM 1846 C CA . GLY A 1 246 ? -18.238 3.689 -8.920 1.00 91.88 246 GLY A CA 1
ATOM 1847 C C . GLY A 1 246 ? -17.025 3.583 -7.991 1.00 91.88 246 GLY A C 1
ATOM 1848 O O . GLY A 1 246 ? -17.193 3.375 -6.794 1.00 91.88 246 GLY A O 1
ATOM 1849 N N . ILE A 1 247 ? -15.813 3.710 -8.535 1.00 96.00 247 ILE A N 1
ATOM 1850 C CA . ILE A 1 247 ? -14.569 3.666 -7.770 1.00 96.00 247 ILE A CA 1
ATOM 1851 C C . ILE A 1 247 ? -14.531 4.835 -6.777 1.00 96.00 247 ILE A C 1
ATOM 1853 O O . ILE A 1 247 ? -14.865 5.970 -7.116 1.00 96.00 247 ILE A O 1
ATOM 1857 N N . VAL A 1 248 ? -14.104 4.557 -5.547 1.00 96.69 248 VAL A N 1
ATOM 1858 C CA . VAL A 1 248 ? -13.979 5.529 -4.460 1.00 96.69 248 VAL A CA 1
ATOM 1859 C C . VAL A 1 248 ? -12.534 6.038 -4.410 1.00 96.69 248 VAL A C 1
ATOM 1861 O O . VAL A 1 248 ? -11.634 5.273 -4.054 1.00 96.69 248 VAL A O 1
ATOM 1864 N N . PRO A 1 249 ? -12.283 7.329 -4.711 1.00 96.00 249 PRO A N 1
ATOM 1865 C CA . PRO A 1 249 ? -10.930 7.889 -4.765 1.00 96.00 249 PRO A CA 1
ATOM 1866 C C . PRO A 1 249 ? -10.100 7.672 -3.498 1.00 96.00 249 PRO A C 1
ATOM 1868 O O . PRO A 1 249 ? -8.943 7.274 -3.591 1.00 96.00 249 PRO A O 1
ATOM 1871 N N . GLY A 1 250 ? -10.700 7.884 -2.320 1.00 96.81 250 GLY A N 1
ATOM 1872 C CA . GLY A 1 250 ? -10.013 7.718 -1.033 1.00 96.81 250 GLY A CA 1
ATOM 1873 C C . GLY A 1 250 ? -9.551 6.281 -0.788 1.00 96.81 250 GLY A C 1
ATOM 1874 O O . GLY A 1 250 ? -8.430 6.064 -0.342 1.00 96.81 250 GLY A O 1
ATOM 1875 N N . VAL A 1 251 ? -10.362 5.295 -1.185 1.00 98.56 251 VAL A N 1
ATOM 1876 C CA . VAL A 1 251 ? -10.006 3.874 -1.076 1.00 98.56 251 VAL A CA 1
ATOM 1877 C C . VAL A 1 251 ? -8.814 3.554 -1.971 1.00 98.56 251 VAL A C 1
ATOM 1879 O O . VAL A 1 251 ? -7.851 2.933 -1.532 1.00 98.56 251 VAL A O 1
ATOM 1882 N N . VAL A 1 252 ? -8.848 4.005 -3.225 1.00 98.25 252 VAL A N 1
ATOM 1883 C CA . VAL A 1 252 ? -7.747 3.781 -4.170 1.00 98.25 252 VAL A CA 1
ATOM 1884 C C . VAL A 1 252 ? -6.448 4.420 -3.681 1.00 98.25 252 VAL A C 1
ATOM 1886 O O . VAL A 1 252 ? -5.401 3.775 -3.736 1.00 98.25 252 VAL A O 1
ATOM 1889 N N . TYR A 1 253 ? -6.520 5.658 -3.187 1.00 98.38 253 TYR A N 1
ATOM 1890 C CA . TYR A 1 253 ? -5.367 6.386 -2.664 1.00 98.38 253 TYR A CA 1
ATOM 1891 C C . TYR A 1 253 ? -4.706 5.634 -1.504 1.00 98.38 253 TYR A C 1
ATOM 1893 O O . TYR A 1 253 ? -3.525 5.300 -1.589 1.00 98.38 253 TYR A O 1
ATOM 1901 N N . GLU A 1 254 ? -5.469 5.302 -0.461 1.00 98.75 254 GLU A N 1
ATOM 1902 C CA . GLU A 1 254 ? -4.936 4.644 0.737 1.00 98.75 254 GLU A CA 1
ATOM 1903 C C . GLU A 1 254 ? -4.354 3.265 0.438 1.00 98.75 254 GLU A C 1
ATOM 1905 O O . GLU A 1 254 ? -3.303 2.892 0.961 1.00 98.75 254 GLU A O 1
ATOM 1910 N N . ARG A 1 255 ? -5.005 2.507 -0.448 1.00 98.69 255 ARG A N 1
ATOM 1911 C CA . ARG A 1 255 ? -4.508 1.188 -0.832 1.00 98.69 255 ARG A CA 1
ATOM 1912 C C . ARG A 1 255 ? -3.234 1.283 -1.666 1.00 98.69 255 ARG A C 1
ATOM 1914 O O . ARG A 1 255 ? -2.298 0.540 -1.391 1.00 98.69 255 ARG A O 1
ATOM 1921 N N . HIS A 1 256 ? -3.159 2.212 -2.625 1.00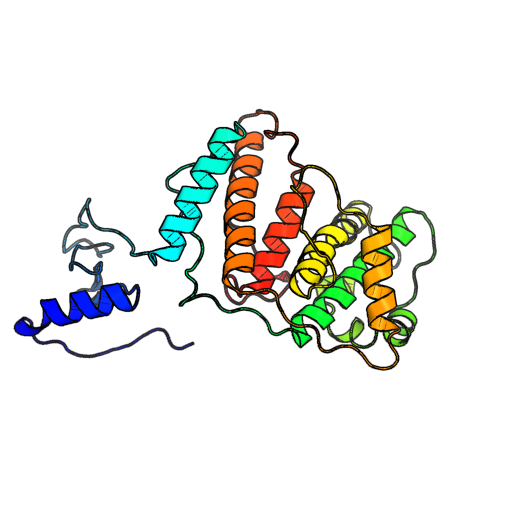 98.75 256 HIS A N 1
ATOM 1922 C CA . HIS A 1 256 ? -1.928 2.460 -3.387 1.00 98.75 256 HIS A CA 1
ATOM 1923 C C . HIS A 1 256 ? -0.785 2.889 -2.454 1.00 98.75 256 HIS A C 1
ATOM 1925 O O . HIS A 1 256 ? 0.310 2.344 -2.540 1.00 98.75 256 HIS A O 1
ATOM 1931 N N . TYR A 1 257 ? -1.061 3.786 -1.507 1.00 98.81 257 TYR A N 1
ATOM 1932 C CA . TYR A 1 257 ? -0.093 4.240 -0.511 1.00 98.81 257 TYR A CA 1
ATOM 1933 C C . TYR A 1 257 ? 0.469 3.079 0.322 1.00 98.81 257 TYR A C 1
ATOM 1935 O O . TYR A 1 257 ? 1.683 2.910 0.437 1.00 98.81 257 TYR A O 1
ATOM 1943 N N . ALA A 1 258 ? -0.405 2.220 0.856 1.00 98.81 258 ALA A N 1
ATOM 1944 C CA . ALA A 1 258 ? 0.014 1.054 1.628 1.00 98.81 258 ALA A CA 1
ATOM 1945 C C . ALA A 1 258 ? 0.817 0.040 0.793 1.00 98.81 258 ALA A C 1
ATOM 1947 O O . ALA A 1 258 ? 1.760 -0.552 1.314 1.00 98.81 258 ALA A O 1
ATOM 1948 N N . LEU A 1 259 ? 0.477 -0.149 -0.487 1.00 98.81 259 LEU A N 1
ATOM 1949 C CA . LEU A 1 259 ? 1.203 -1.041 -1.400 1.00 98.81 259 LEU A CA 1
ATOM 1950 C C . LEU A 1 259 ? 2.585 -0.488 -1.767 1.00 98.81 259 LEU A C 1
ATOM 1952 O O . LEU A 1 259 ? 3.551 -1.248 -1.767 1.00 98.81 259 LEU A O 1
ATOM 1956 N N . ASN A 1 260 ? 2.703 0.821 -2.003 1.00 98.62 260 ASN A N 1
ATOM 1957 C CA . ASN A 1 260 ? 3.989 1.482 -2.239 1.00 98.62 260 ASN A CA 1
ATOM 1958 C C . ASN A 1 260 ? 4.908 1.354 -1.025 1.00 98.62 260 ASN A C 1
ATOM 1960 O O . ASN A 1 260 ? 6.072 0.977 -1.165 1.00 98.62 260 ASN A O 1
ATOM 1964 N N . TRP A 1 261 ? 4.366 1.562 0.179 1.00 98.69 261 TRP A N 1
ATOM 1965 C CA . TRP A 1 261 ? 5.097 1.256 1.401 1.00 98.69 261 TRP A CA 1
ATOM 1966 C C . TRP A 1 261 ? 5.472 -0.231 1.466 1.00 98.69 261 TRP A C 1
ATOM 1968 O O . TRP A 1 261 ? 6.622 -0.576 1.686 1.00 98.69 261 TRP A O 1
ATOM 1978 N N . LEU A 1 262 ? 4.541 -1.155 1.249 1.00 98.69 262 LEU A N 1
ATOM 1979 C CA . LEU A 1 262 ? 4.819 -2.589 1.357 1.00 98.69 262 LEU A CA 1
ATOM 1980 C C . LEU A 1 262 ? 5.951 -3.054 0.418 1.00 98.69 262 LEU A C 1
ATOM 1982 O O . LEU A 1 262 ? 6.775 -3.880 0.817 1.00 98.69 262 LEU A O 1
ATOM 1986 N N . LEU A 1 263 ? 5.998 -2.502 -0.798 1.00 98.25 263 LEU A N 1
ATOM 1987 C CA . LEU A 1 263 ? 6.879 -2.920 -1.893 1.00 98.25 263 LEU A CA 1
ATOM 1988 C C . LEU A 1 263 ? 8.096 -2.002 -2.106 1.00 98.25 263 LEU A C 1
ATOM 1990 O O . LEU A 1 263 ? 8.671 -1.969 -3.191 1.00 98.25 263 LEU A O 1
ATOM 1994 N N . HIS A 1 264 ? 8.522 -1.282 -1.061 1.00 97.19 264 HIS A N 1
ATOM 1995 C CA . HIS A 1 264 ? 9.743 -0.462 -1.072 1.00 97.19 264 HIS A CA 1
ATOM 1996 C C . HIS A 1 264 ? 9.782 0.610 -2.176 1.00 97.19 264 HIS A C 1
ATOM 1998 O O . HIS A 1 264 ? 10.854 0.905 -2.707 1.00 97.19 264 HIS A O 1
ATOM 2004 N N . PHE A 1 265 ? 8.642 1.223 -2.510 1.00 95.81 265 PHE A N 1
ATOM 2005 C CA . PHE A 1 265 ? 8.635 2.364 -3.424 1.00 95.81 265 PHE A CA 1
ATOM 2006 C C . PHE A 1 265 ? 9.528 3.482 -2.863 1.00 95.81 265 PHE A C 1
ATOM 2008 O O . PHE A 1 265 ? 9.322 3.936 -1.737 1.00 95.81 265 PHE A O 1
ATOM 2015 N N . GLU A 1 266 ? 10.574 3.834 -3.617 1.00 93.88 266 GLU A N 1
ATOM 2016 C CA . GLU A 1 266 ? 11.654 4.759 -3.225 1.00 93.88 266 GLU A CA 1
ATOM 2017 C C . GLU A 1 266 ? 12.336 4.441 -1.877 1.00 93.88 266 GLU A C 1
ATOM 2019 O O . GLU A 1 266 ? 12.992 5.296 -1.292 1.00 93.88 266 GLU A O 1
ATOM 2024 N N . ASP A 1 267 ? 12.194 3.207 -1.372 1.00 95.19 267 ASP A N 1
ATOM 2025 C CA . ASP A 1 267 ? 12.586 2.814 -0.008 1.00 95.19 267 ASP A CA 1
ATOM 2026 C C . ASP A 1 267 ? 12.063 3.776 1.090 1.00 95.19 267 ASP A C 1
ATOM 2028 O O . ASP A 1 267 ? 12.608 3.816 2.192 1.00 95.19 267 ASP A O 1
ATOM 2032 N N . ALA A 1 268 ? 10.976 4.509 0.819 1.00 96.81 268 ALA A N 1
ATOM 2033 C CA . ALA A 1 268 ? 10.442 5.531 1.711 1.00 96.81 268 ALA A CA 1
ATOM 2034 C C . ALA A 1 268 ? 9.899 4.934 3.020 1.00 96.81 268 ALA A C 1
ATOM 2036 O O . ALA A 1 268 ? 9.301 3.844 3.040 1.00 96.81 268 ALA A O 1
ATOM 2037 N N . GLU A 1 269 ? 10.084 5.662 4.123 1.00 97.69 269 GLU A N 1
ATOM 2038 C CA . GLU A 1 269 ? 9.388 5.385 5.379 1.00 97.69 269 GLU A CA 1
ATOM 2039 C C . GLU A 1 269 ? 7.931 5.837 5.299 1.00 97.69 269 GLU A C 1
ATOM 2041 O O . GLU A 1 269 ? 7.567 6.605 4.415 1.00 97.69 269 GLU A O 1
ATOM 2046 N N . TRP A 1 270 ? 7.073 5.347 6.206 1.00 98.19 270 TRP A N 1
ATOM 2047 C CA . TRP A 1 270 ? 5.617 5.490 6.055 1.00 98.19 270 TRP A CA 1
ATOM 2048 C C . TRP A 1 270 ? 5.174 6.909 5.704 1.00 98.19 270 TRP A C 1
ATOM 2050 O O . TRP A 1 270 ? 4.443 7.068 4.744 1.00 98.19 270 TRP A O 1
ATOM 2060 N N . ASP A 1 271 ? 5.642 7.914 6.443 1.00 98.19 271 ASP A N 1
ATOM 2061 C CA . ASP A 1 271 ? 5.239 9.316 6.283 1.00 98.19 271 ASP A CA 1
ATOM 2062 C C . ASP A 1 271 ? 5.734 9.974 4.984 1.00 98.19 271 ASP A C 1
ATOM 2064 O O . ASP A 1 271 ? 5.257 11.053 4.636 1.00 98.19 271 ASP A O 1
ATOM 2068 N N . GLU A 1 272 ? 6.685 9.344 4.299 1.00 97.94 272 GLU A N 1
ATOM 2069 C CA . GLU A 1 272 ? 7.394 9.856 3.120 1.00 97.94 272 GLU A CA 1
ATOM 2070 C C . GLU A 1 272 ? 6.930 9.178 1.825 1.00 97.94 272 GLU A C 1
ATOM 2072 O O . GLU A 1 272 ? 7.361 9.559 0.742 1.00 97.94 272 GLU A O 1
ATOM 2077 N N . VAL A 1 273 ? 6.056 8.171 1.922 1.00 97.56 273 VAL A N 1
ATOM 2078 C CA . VAL A 1 273 ? 5.559 7.441 0.755 1.00 97.56 273 VAL A CA 1
ATOM 2079 C C . VAL A 1 273 ? 4.762 8.371 -0.152 1.00 97.56 273 VAL A C 1
ATOM 2081 O O . VAL A 1 273 ? 3.813 9.024 0.283 1.00 97.56 273 VAL A O 1
ATOM 2084 N N . ASP A 1 274 ? 5.111 8.359 -1.435 1.00 94.69 274 ASP A N 1
ATOM 2085 C CA . ASP A 1 274 ? 4.352 9.022 -2.488 1.00 94.69 274 ASP A CA 1
ATOM 2086 C C . ASP A 1 274 ? 3.548 8.011 -3.328 1.00 94.69 274 ASP A C 1
ATOM 2088 O O . ASP A 1 274 ? 3.755 6.795 -3.288 1.00 94.69 274 ASP A O 1
ATOM 2092 N N . THR A 1 275 ? 2.590 8.525 -4.095 1.00 94.12 275 THR A N 1
ATOM 2093 C CA . THR A 1 275 ? 1.751 7.785 -5.045 1.00 94.12 275 THR A CA 1
ATOM 2094 C C . THR A 1 275 ? 1.760 8.486 -6.410 1.00 94.12 275 THR A C 1
ATOM 2096 O O . THR A 1 275 ? 0.729 9.014 -6.854 1.00 94.12 275 THR A O 1
ATOM 2099 N N . PRO A 1 276 ? 2.914 8.537 -7.101 1.00 89.81 276 PRO A N 1
ATOM 2100 C CA . PRO A 1 276 ? 3.007 9.211 -8.388 1.00 89.81 276 PRO A CA 1
ATOM 2101 C C . PRO A 1 276 ? 2.106 8.507 -9.405 1.00 89.81 276 PRO A C 1
ATOM 2103 O O . PRO A 1 276 ? 2.249 7.318 -9.683 1.00 89.81 276 PRO A O 1
ATOM 2106 N N . THR A 1 277 ? 1.127 9.259 -9.904 1.00 84.31 277 THR A N 1
ATOM 2107 C CA . THR A 1 277 ? 0.114 8.872 -10.896 1.00 84.31 277 THR A CA 1
ATOM 2108 C C . THR A 1 277 ? -0.367 10.105 -11.622 1.00 84.31 277 THR A C 1
ATOM 2110 O O . THR A 1 277 ? -0.482 11.154 -10.942 1.00 84.31 277 THR A O 1
#

Mean predicted aligned error: 4.99 Å

pLDDT: mean 93.27, std 6.68, range [48.75, 98.81]

Secondary structure (DSSP, 8-state):
----------GGGHHHHHHHHHHTT--EEPTTS-EE-TTS-EEE-SSSSPPPTT------HHHHHHHHHHHH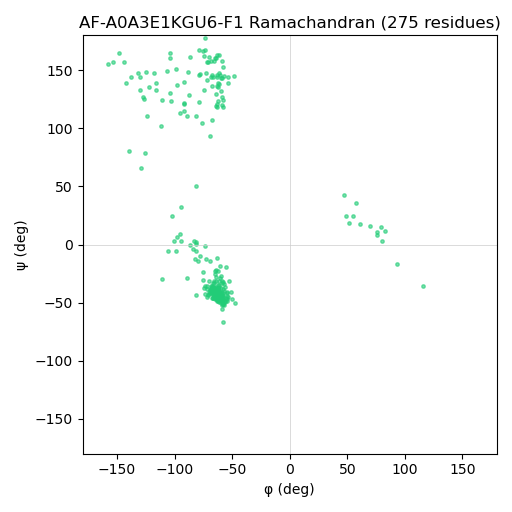HHHHTT----TTSPPPPPTTT-----HHHHHHHHHHHHHHHHHHHHHHHT--PPPHHHHHHHSTTHHHH--HHHHHHHH-SS--HHHHHHHHTHHHHHHHHHHHTTSSS----TTS---HHHHHHHHHHHHH-SS---PPPPPHHHHHHHHHHHHHHHHHHHHHTTTTPPPGGG--HHHHHHHHHHHHHHTTGGG--GGG-----

Nearest PDB structures (foldseek):
  7rmy-assembly1_A  TM=2.070E-01  e=1.804E+00  synthetic construct
  5fn4-assembly1_B  TM=2.327E-01  e=7.575E+00  Homo sapiens

Organism: NCBI:txid1843581

InterPro domains:
  IPR025368 Protein of unknown function DUF4272 [PF14094] (69-273)

Solvent-accessible surface area (backbone atoms only — not comparable to full-atom values): 15714 Å² total; per-residue (Å²): 128,89,88,77,84,88,82,89,77,60,82,90,46,47,68,59,50,26,55,49,23,56,76,66,54,37,71,46,79,46,94,80,63,29,31,20,24,40,87,68,33,28,65,40,47,88,74,53,67,67,65,37,92,84,38,53,88,70,69,43,67,66,18,54,50,54,42,54,51,48,53,53,54,34,47,77,62,71,40,73,64,73,84,84,61,78,59,54,75,24,84,94,71,55,51,68,66,53,51,67,60,47,50,29,41,32,44,20,33,46,54,47,15,50,39,20,47,29,50,76,72,73,47,87,52,78,51,71,67,57,42,36,72,61,33,75,55,16,67,76,44,40,45,75,69,54,50,51,55,71,72,45,90,77,70,53,75,65,56,32,50,59,33,36,49,29,51,36,26,26,48,50,42,34,29,39,41,60,77,30,95,68,82,74,75,43,55,58,80,70,65,59,70,61,51,52,48,54,54,50,53,53,46,64,37,92,71,65,75,86,56,54,63,59,60,66,69,63,55,48,51,53,40,46,48,29,50,48,52,38,32,35,43,55,54,16,60,88,66,75,44,76,53,57,83,58,47,34,63,69,43,32,49,31,37,36,40,41,42,29,44,42,44,46,46,90,68,37,55,81,90,64,53,68,74,94,103

Foldseek 3Di:
DPLDDDDDDDPVCLLVQLVVCLVSLHWDQDPQRFIAHSVRATCDHPPPPDHDPPTDRGADPLQVVLLVVLCVVCVVLVQDFDSPPGGDHDPVGWDFDDLVLLLLLLLLLLQLLQCLVQVVVVHDRDQLVVSCVQQPNNSVSHDPVSVVSSVDPRDDPVSSVVSNLSLLLSVLSCVQQVVDVDDDAQLDDDPSVSSNVSSRCQSPPPDRDRGDGDDPSVLSSQLRNLLRLQNSVVVCVVVVHPRGPNHDNSSSQSNNLSSCCRGCVVVDDSVGGDNDD